Protein 7EBK (pdb70)

Foldseek 3Di:
DDQAALFPRHHDDWDAAPPDRHIHDQVRAVVRAPDHDDDHHHGLLGADLPDGPDDGRHQCPDPVRVVFAAEDSNLLSLLSNLLSVLRSDPLQVVQADWDDPVPVVLCVFQPDAAGSVVLSVLSGRPDPNHHRDVLVSVVRLVSNLVSQCRPDDCVDSNVVSSVVSVVVSVVSCCVSPVPDDSD/DDDDDDDD

Solvent-accessible surface area: 10578 Å² total

Radius of gyration: 16.93 Å; Cα contacts (8 Å, |Δi|>4): 293; chains: 2; bounding box: 41×45×48 Å

Secondary structure (DSSP, 8-state):
--SS-TTT---EEEEEPSSSS-EE-TTTSSS--SS--SS----TTTS-SSS-S----SGGGSTTTTTSS-S-HHHHHHHHHHHHHHHHSGGGGGGSSPPPTT-HHHHHH-SS---HHHHHHHTSTTSTT---SHHHHHHHHHHHHHHHHHHS-TTSHHHHHHHHHHHHHHHHHHHH-TT----/--EEEE--

InterPro domains:
  IPR000315 B-box-type zinc finger [PF00643] (166-201)
  IPR000315 B-box-type zinc finger [PS50119] (102-137)
  IPR000315 B-box-type zinc finger [PS50119] (162-203)
  IPR000315 B-box-type zinc finger [SM00336] (102-140)
  IPR000315 B-box-type zinc finger [SM00336] (162-203)
  IPR001487 Bromodomain [PF00439] (1178-1260)
  IPR001487 Bromodomain [PS50014] (1186-1258)
  IPR001487 Bromodomain [SM00297] (1171-1277)
  IPR001841 Zinc finger, RING-type [PS50089] (28-79)
  IPR001841 Zinc finger, RING-type [SM00184] (28-78)
  IPR001841 Zinc finger, RING-type [SM00184] (107-170)
  IPR001965 Zinc finger, PHD-type [SM00249] (106-171)
  IPR001965 Zinc finger, PHD-type [SM00249] (1100-1143)
  IPR003649 B-box, C-terminal [SM00502] (210-336)
  IPR011011 Zinc finger, FYVE/PHD-type [SSF57903] (1094-1145)
  IPR013083 Zinc finger, RING/FYVE/PHD-type [G3DSA:3.30.40.10] (16-104)
  IPR013083 Zinc finger, RING/FYVE/PHD-type [G3DSA:3.30.40.10] (1095-1162)
  IPR017907 Zinc finger, RING-type, conserved site [PS00518] (45-54)
  IPR019786 Zinc finger, PHD-type, conserved site [PS01359] (1101-1142)
  IPR019787 Zinc finger, PHD-finger [PF00628] (1101-1142)

Nearest PDB structures (foldseek):
  7ebk-assembly1_A  TM=1.005E+00  e=2.437E-38  Mus musculus
  7ebj-assembly1_A  TM=9.904E-01  e=4.284E-32  Mus musculus
  5h1t-assembly3_C  TM=9.239E-01  e=6.951E-23  Homo sapiens
  3o35-assembly1_A  TM=9.186E-01  e=9.988E-23  Homo sapiens
  5h1u-assembly4_D  TM=9.219E-01  e=2.790E-22  Homo sapiens

Organism: Mus musculus (NCBI:txid10090)

Sequence (191 aa):
NEDFCAVCINGGELLCCDRCPKVYHLSCHVPALLSFPGGEWVCTLCRSLTQPEMEYDCENARYGVRVLPGLSMYDQKKCEKLVLSLCCNSLSLPFHEPVSPLARHYYQIIKRPMDLSIIRRKLQKKDPAHYTTPEEVVSDVRLMFWNCAKFNYPDSEVAEAGRCLEVFFEGWLKEIYPDKCFAARTKQTAR

B-factor: mean 36.31, std 11.76, range [18.96, 81.14]

GO terms:
  GO:0005634 nucleus (C, IDA)
  GO:0010369 chromocenter (C, IDA)
  GO:0003682 chromatin binding (F, IDA)
  GO:0045892 negative regulation of DNA-templated transcription (P, IDA)
  GO:0005515 protein binding (F, IPI)
  GO:0042802 identical protein binding (F, IPI)

Structure (mmCIF, N/CA/C/O backbone):
data_7EBK
#
_entry.id   7EBK
#
_cell.length_a   64.646
_cell.length_b   64.646
_cell.length_c   251.744
_cell.angle_alpha   90.000
_cell.angle_beta   90.000
_cell.angle_gamma   120.000
#
_symmetry.space_group_name_H-M   'P 65 2 2'
#
loop_
_entity.id
_entity.type
_entity.pdbx_description
1 polymer 'Tripartite motif-containing protein 66'
2 polymer H3K9me3K18ac
3 non-polymer 'ZINC ION'
4 water water
#
loop_
_atom_site.group_PDB
_atom_site.id
_atom_site.type_symbol
_atom_site.label_atom_id
_atom_site.label_alt_id
_atom_site.label_comp_id
_atom_site.label_asym_id
_atom_site.label_entity_id
_atom_site.label_seq_id
_atom_site.pdbx_PDB_ins_code
_atom_site.Cartn_x
_atom_site.Cartn_y
_atom_site.Cartn_z
_atom_site.occupancy
_atom_site.B_iso_or_equiv
_atom_site.auth_seq_id
_atom_site.auth_comp_id
_atom_site.auth_asym_id
_atom_site.auth_atom_id
_atom_site.pdbx_PDB_model_num
ATOM 1 N N . ASN A 1 5 ? 81.26200 95.69200 1.64500 1.000 49.50000 995 ASN A N 1
ATOM 2 C CA . ASN A 1 5 ? 82.09500 95.28200 2.78100 1.000 48.66000 995 ASN A CA 1
ATOM 3 C C . ASN A 1 5 ? 81.68500 95.91900 4.10800 1.000 51.50000 995 ASN A C 1
ATOM 4 O O . ASN A 1 5 ? 81.37700 97.11000 4.17100 1.000 54.27000 995 ASN A O 1
ATOM 9 N N . GLU A 1 6 ? 81.70200 95.11400 5.17200 1.000 48.88000 996 GLU A N 1
ATOM 10 C CA . GLU A 1 6 ? 81.29300 95.57300 6.49200 1.000 50.96000 996 GLU A CA 1
ATOM 11 C C . GLU A 1 6 ? 82.30200 96.58600 7.03800 1.000 51.32000 996 GLU A C 1
ATOM 12 O O . GLU A 1 6 ? 83.40700 96.75500 6.51300 1.000 53.72000 996 GLU A O 1
ATOM 18 N N . ASP A 1 7 ? 81.90800 97.26700 8.11300 1.000 52.24000 997 ASP A N 1
ATOM 19 C CA . ASP A 1 7 ? 82.73700 98.33300 8.66300 1.000 53.00000 997 ASP A CA 1
ATOM 20 C C . ASP A 1 7 ? 83.69800 97.85700 9.74800 1.000 50.73000 997 ASP A C 1
ATOM 21 O O . ASP A 1 7 ? 84.76100 98.46500 9.92100 1.000 49.54000 997 ASP A O 1
ATOM 26 N N . PHE A 1 8 ? 83.36800 96.79300 10.47800 1.000 47.24000 998 PHE A N 1
ATOM 27 C CA . PHE A 1 8 ? 84.20500 96.33200 11.57900 1.000 44.66000 998 PHE A CA 1
ATOM 28 C C . PHE A 1 8 ? 84.72200 94.92300 11.32600 1.000 39.35000 998 PHE A C 1
ATOM 29 O O . PHE A 1 8 ? 84.10700 94.13200 10.60100 1.000 39.01000 998 PHE A O 1
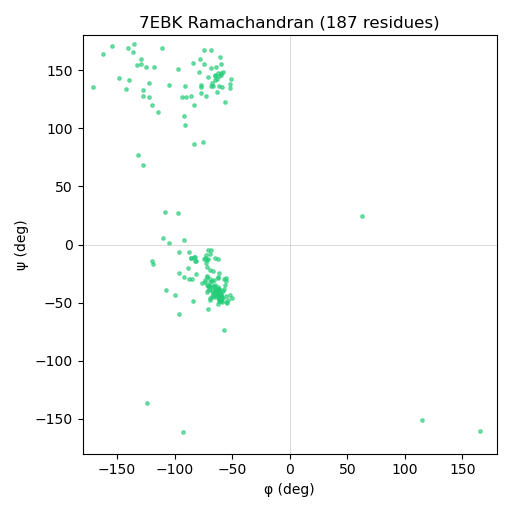ATOM 37 N N . CYS A 1 9 ? 85.87900 94.63700 11.92200 1.000 36.64000 999 CYS A N 1
ATOM 38 C CA . CYS A 1 9 ? 86.52900 93.34200 11.77400 1.000 33.65000 999 CYS A CA 1
ATOM 39 C C . CYS A 1 9 ? 85.55600 92.22100 12.10300 1.000 30.36000 999 CYS A C 1
ATOM 40 O O . CYS A 1 9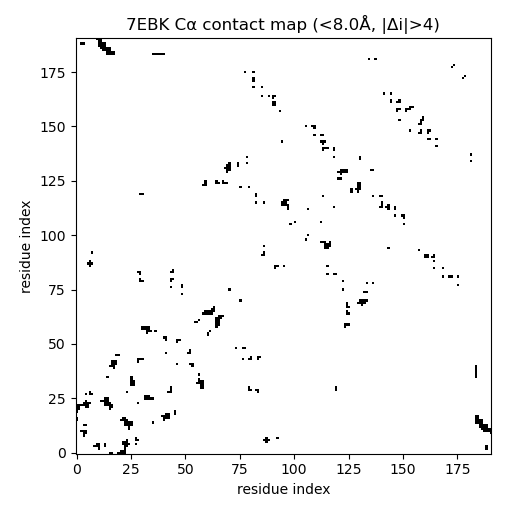 ? 84.84700 92.28000 13.11200 1.000 34.50000 999 CYS A O 1
ATOM 43 N N . ALA A 1 10 ? 85.53600 91.19600 11.25000 1.000 30.99000 1000 ALA A N 1
ATOM 44 C CA . ALA A 1 10 ? 84.63000 90.07200 11.45700 1.000 30.27000 1000 ALA A CA 1
ATOM 45 C C . ALA A 1 10 ? 84.91000 89.35400 12.76300 1.000 33.55000 1000 ALA A C 1
ATOM 46 O O . ALA A 1 10 ? 84.00200 88.72500 13.31000 1.000 32.07000 1000 ALA A O 1
ATOM 48 N N . VAL A 1 11 ? 86.13700 89.44700 13.27200 1.000 29.10000 1001 VAL A N 1
ATOM 49 C CA . VAL A 1 11 ? 86.57100 88.69200 14.44400 1.000 26.90000 1001 VAL A CA 1
ATOM 50 C C . VAL A 1 11 ? 86.43800 89.54100 15.70200 1.000 30.98000 1001 VAL A C 1
ATOM 51 O O . VAL A 1 11 ? 85.69200 89.18000 16.62100 1.000 31.47000 1001 VAL A O 1
ATOM 55 N N . CYS A 1 12 ? 87.13600 90.68500 15.76100 1.000 32.28000 1002 CYS A N 1
ATOM 56 C CA . CYS A 1 12 ? 87.20300 91.45200 17.00400 1.000 31.47000 1002 CYS A CA 1
ATOM 57 C C . CYS A 1 12 ? 86.19700 92.59300 17.08300 1.000 37.30000 1002 CYS A C 1
ATOM 58 O O . CYS A 1 12 ? 86.09000 93.21900 18.14100 1.000 38.52000 1002 CYS A O 1
ATOM 61 N N . ILE A 1 13 ? 85.46100 92.86500 16.00300 1.000 33.88000 1003 ILE A N 1
ATOM 62 C CA . ILE A 1 13 ? 84.39500 93.86600 15.94200 1.000 39.48000 1003 ILE A CA 1
ATOM 63 C C . ILE A 1 13 ? 84.94600 95.27100 16.18800 1.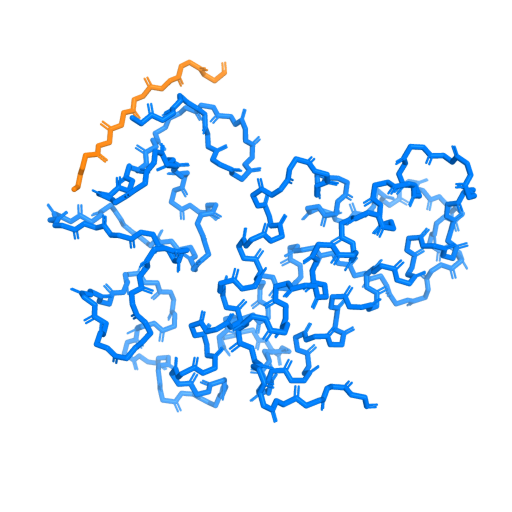000 43.56000 1003 ILE A C 1
ATOM 64 O O . ILE A 1 13 ? 84.21100 96.16800 16.61700 1.000 47.00000 1003 ILE A O 1
ATOM 69 N N . ASN A 1 14 ? 86.22900 95.48600 15.91600 1.000 41.04000 1004 ASN A N 1
ATOM 70 C CA . ASN A 1 14 ? 86.80300 96.82300 16.01800 1.000 44.09000 1004 ASN A CA 1
ATOM 71 C C . ASN A 1 14 ? 87.16600 97.37100 14.64200 1.000 44.36000 1004 ASN A C 1
ATOM 72 O O . ASN A 1 14 ? 87.17100 96.66200 13.63100 1.000 37.50000 1004 ASN A O 1
ATOM 77 N N . GLY A 1 15 ? 87.47500 98.66300 14.62300 1.000 48.22000 1005 GLY A N 1
ATOM 78 C CA . GLY A 1 15 ? 87.87500 99.35000 13.41600 1.000 48.91000 1005 GLY A CA 1
ATOM 79 C C . GLY A 1 15 ? 89.37700 99.37200 13.24100 1.000 50.03000 1005 GLY A C 1
ATOM 80 O O . GLY A 1 15 ? 90.11600 98.59200 13.84500 1.000 46.19000 1005 GLY A O 1
ATOM 81 N N . GLY A 1 16 ? 89.83400 100.29400 12.40100 1.000 47.51000 1006 GLY A N 1
ATOM 82 C CA . GLY A 1 16 ? 91.24600 100.39300 12.11300 1.000 47.88000 1006 GLY A CA 1
ATOM 83 C C . GLY A 1 16 ? 91.53800 100.06400 10.67100 1.000 46.12000 1006 GLY A C 1
ATOM 84 O O . GLY A 1 16 ? 90.69300 100.29900 9.80100 1.000 49.02000 1006 GLY A O 1
ATOM 85 N N . GLU A 1 17 ? 92.72900 99.53900 10.39400 1.000 43.90000 1007 GLU A N 1
ATOM 86 C CA . GLU A 1 17 ? 93.06900 99.13300 9.03800 1.000 44.00000 1007 GLU A CA 1
ATOM 87 C C . GLU A 1 17 ? 92.51400 97.74200 8.80100 1.000 41.61000 1007 GLU A C 1
ATOM 88 O O . GLU A 1 17 ? 92.89200 96.79700 9.50200 1.000 39.14000 1007 GLU A O 1
ATOM 94 N N . LEU A 1 18 ? 91.63100 97.61200 7.81100 1.000 39.79000 1008 LEU A N 1
ATOM 95 C CA . LEU A 1 18 ? 90.88500 96.38000 7.58600 1.000 36.51000 1008 LEU A CA 1
ATOM 96 C C . LEU A 1 18 ? 91.03500 95.91900 6.14600 1.000 40.49000 1008 LEU A C 1
ATOM 97 O O . LEU A 1 18 ? 90.79800 96.69500 5.21500 1.000 40.26000 1008 LEU A O 1
ATOM 102 N N . LEU A 1 19 ? 91.42200 94.65500 5.97700 1.000 33.88000 1009 LEU A N 1
ATOM 103 C CA . LEU A 1 19 ? 91.52100 94.01100 4.67800 1.000 35.45000 1009 LEU A CA 1
ATOM 104 C C . LEU A 1 19 ? 90.16400 93.44500 4.26800 1.000 35.77000 1009 LEU A C 1
ATOM 105 O O . LEU A 1 19 ? 89.53200 92.71700 5.04000 1.000 31.37000 1009 LEU A O 1
ATOM 110 N N . CYS A 1 20 ? 89.71200 93.79400 3.06100 1.000 32.47000 1010 CYS A N 1
ATOM 111 C CA . CYS A 1 20 ? 88.42200 93.34900 2.54200 1.000 36.21000 1010 CYS A CA 1
ATOM 112 C C . CYS A 1 20 ? 88.54900 92.05200 1.75400 1.000 31.86000 1010 CYS A C 1
ATOM 113 O O . CYS A 1 20 ? 89.45300 91.89000 0.93200 1.000 36.45000 1010 CYS A O 1
ATOM 116 N N . CYS A 1 21 ? 87.61900 91.13400 1.99200 1.000 33.25000 1011 CYS A N 1
ATOM 117 C CA . CYS A 1 21 ? 87.52800 89.93600 1.17800 1.000 29.32000 1011 CYS A CA 1
ATOM 118 C C . CYS A 1 21 ? 86.87400 90.28000 -0.15500 1.000 34.61000 1011 CYS A C 1
ATOM 119 O O . CYS A 1 21 ? 85.89600 91.03500 -0.20200 1.000 35.23000 1011 CYS A O 1
ATOM 122 N N . ASP A 1 22 ? 87.43400 89.73000 -1.23400 1.000 34.92000 1012 ASP A N 1
ATOM 123 C CA . ASP A 1 22 ? 86.89400 89.94000 -2.57400 1.000 39.68000 1012 ASP A CA 1
ATOM 124 C C . ASP A 1 22 ? 85.58800 89.20100 -2.82100 1.000 41.94000 1012 ASP A C 1
ATOM 125 O O . ASP A 1 22 ? 84.91700 89.50600 -3.81200 1.000 44.51000 1012 ASP A O 1
ATOM 130 N N . ARG A 1 23 ? 85.20700 88.24900 -1.96200 1.000 39.55000 1013 ARG A N 1
ATOM 131 C CA . ARG A 1 23 ? 84.06800 87.38100 -2.22500 1.000 39.41000 1013 ARG A CA 1
ATOM 132 C C . ARG A 1 23 ? 82.94700 87.46000 -1.19900 1.000 41.17000 1013 ARG A C 1
ATOM 133 O O . ARG A 1 23 ? 81.85500 86.95200 -1.47600 1.000 42.34000 1013 ARG A O 1
ATOM 141 N N . CYS A 1 24 ? 83.17200 88.04700 -0.02700 1.000 38.08000 1014 CYS A N 1
ATOM 142 C CA . CYS A 1 24 ? 82.07500 88.15400 0.92600 1.000 40.90000 1014 CYS A CA 1
ATOM 143 C C . CYS A 1 24 ? 82.19200 89.53000 1.56500 1.000 38.36000 1014 CYS A C 1
ATOM 144 O O . CYS A 1 24 ? 83.21100 90.20100 1.37000 1.000 40.29000 1014 CYS A O 1
ATOM 147 N N . PRO A 1 25 ? 81.19200 90.00300 2.31700 1.000 40.66000 1015 PRO A N 1
ATOM 148 C CA . PRO A 1 25 ? 81.30500 91.33900 2.92100 1.000 39.42000 1015 PRO A CA 1
ATOM 149 C C . PRO A 1 25 ? 82.30500 91.43400 4.06600 1.000 40.49000 1015 PRO A C 1
ATOM 150 O O . PRO A 1 25 ? 82.51900 92.54100 4.56900 1.000 38.21000 1015 PRO A O 1
ATOM 154 N N . LYS A 1 26 ? 82.91900 90.33000 4.50200 1.000 39.18000 1016 LYS A N 1
ATOM 155 C CA . LYS A 1 26 ? 83.72700 90.36900 5.71600 1.000 37.68000 1016 LYS A CA 1
ATOM 156 C C . LYS A 1 26 ? 85.01500 91.15300 5.49700 1.000 33.46000 1016 LYS A C 1
ATOM 157 O O . LYS A 1 26 ? 85.62400 91.09400 4.42500 1.000 33.20000 1016 LYS A O 1
ATOM 163 N N . VAL A 1 27 ? 85.43100 91.87600 6.53600 1.000 31.12000 1017 VAL A N 1
ATOM 164 C CA . VAL A 1 27 ? 86.70700 92.57700 6.57400 1.000 31.94000 1017 VAL A CA 1
ATOM 165 C C . VAL A 1 27 ? 87.46000 92.10200 7.80800 1.000 31.30000 1017 VAL A C 1
ATOM 166 O O . VAL A 1 27 ? 86.84500 91.67700 8.79000 1.000 31.26000 1017 VAL A O 1
ATOM 170 N N . TYR A 1 28 ? 88.79400 92.15900 7.75100 1.000 27.95000 1018 TYR A N 1
ATOM 171 C CA . TYR A 1 28 ? 89.63700 91.58800 8.80200 1.000 28.02000 1018 TYR A CA 1
ATOM 172 C C . TYR A 1 28 ? 90.82700 92.48400 9.11700 1.000 30.42000 1018 TYR A C 1
ATOM 173 O O . TYR A 1 28 ? 91.45400 93.02100 8.20300 1.000 28.33000 1018 TYR A O 1
ATOM 182 N N . HIS A 1 29 ? 91.19400 92.59000 10.39600 1.000 30.08000 1019 HIS A N 1
ATOM 183 C CA . HIS A 1 29 ? 92.57700 92.94300 10.68900 1.000 28.77000 1019 HIS A CA 1
ATOM 184 C C . HIS A 1 29 ? 93.47900 91.82400 10.20600 1.000 28.91000 1019 HIS A C 1
ATOM 185 O O . HIS A 1 29 ? 93.09700 90.65000 10.22500 1.000 29.16000 1019 HIS A O 1
ATOM 192 N N . LEU A 1 30 ? 94.68000 92.18700 9.73000 1.000 28.12000 1020 LEU A N 1
ATOM 193 C CA . LEU A 1 30 ? 95.63000 91.17000 9.28600 1.000 28.00000 1020 LEU A CA 1
ATOM 194 C C . LEU A 1 30 ? 95.84800 90.10300 10.35600 1.000 29.59000 1020 LEU A C 1
ATOM 195 O O . LEU A 1 30 ? 95.89700 88.90700 10.05000 1.000 28.14000 1020 LEU A O 1
ATOM 200 N N . SER A 1 31 ? 95.99800 90.51300 11.61200 1.000 28.55000 1021 SER A N 1
ATOM 201 C CA . SER A 1 31 ? 96.31400 89.52900 12.64500 1.000 27.40000 1021 SER A CA 1
ATOM 202 C C . SER A 1 31 ? 95.08100 88.80800 13.16600 1.000 29.29000 1021 SER A C 1
ATOM 203 O O . SER A 1 31 ? 95.22800 87.83200 13.91300 1.000 29.84000 1021 SER A O 1
ATOM 206 N N . CYS A 1 32 ? 93.88200 89.27300 12.81200 1.000 27.17000 1022 CYS A N 1
ATOM 207 C CA . CYS A 1 32 ? 92.63900 88.61100 13.20400 1.000 26.01000 1022 CYS A CA 1
ATOM 208 C C . CYS A 1 32 ? 92.21800 87.52100 12.23100 1.000 30.46000 1022 CYS A C 1
ATOM 209 O O . CYS A 1 32 ? 91.54700 86.56300 12.63500 1.000 27.48000 1022 CYS A O 1
ATOM 212 N N . HIS A 1 33 ? 92.56100 87.66100 10.95600 1.000 25.96000 1023 HIS A N 1
ATOM 213 C CA . HIS A 1 33 ? 92.31200 86.58600 10.00600 1.000 23.92000 1023 HIS A CA 1
ATOM 214 C C . HIS A 1 33 ? 93.01200 85.31500 10.47700 1.000 26.78000 1023 HIS A C 1
ATOM 215 O O . HIS A 1 33 ? 94.02400 85.36100 11.18700 1.000 25.23000 1023 HIS A O 1
ATOM 222 N N . VAL A 1 34 ? 92.41300 84.17100 10.15300 1.000 24.18000 1024 VAL A N 1
ATOM 223 C CA . VAL A 1 34 ? 93.02200 82.86400 10.40100 1.000 24.95000 1024 VAL A CA 1
ATOM 224 C C . VAL A 1 34 ? 93.31400 82.21800 9.05100 1.000 24.31000 1024 VAL A C 1
ATOM 225 O O . VAL A 1 34 ? 92.37300 81.89700 8.30700 1.000 28.38000 1024 VAL A O 1
ATOM 229 N N . PRO A 1 35 ? 94.58800 82.00300 8.68000 1.000 25.92000 1025 PRO A N 1
ATOM 230 C CA . PRO A 1 35 ? 95.78800 82.33800 9.44900 1.000 24.25000 1025 PRO A CA 1
ATOM 231 C C . PRO A 1 35 ? 96.08100 83.82300 9.43800 1.000 28.96000 1025 PRO A C 1
ATOM 232 O O . PRO A 1 35 ? 95.64300 84.52700 8.52000 1.000 27.14000 1025 PRO A O 1
ATOM 236 N N . ALA A 1 36 ? 96.79400 84.30300 10.45200 1.000 26.18000 1026 ALA A N 1
ATOM 237 C CA . ALA A 1 36 ? 97.19500 85.69600 10.45300 1.000 27.98000 1026 ALA A CA 1
ATOM 238 C C . ALA A 1 36 ? 98.05300 85.97300 9.22600 1.000 24.92000 1026 ALA A C 1
ATOM 239 O O . ALA A 1 36 ? 98.79600 85.10900 8.75700 1.000 28.40000 1026 ALA A O 1
ATOM 241 N N . LEU A 1 37 ? 97.92200 87.17700 8.68500 1.000 29.74000 1027 LEU A N 1
ATOM 242 C CA . LEU A 1 37 ? 98.65600 87.56100 7.48300 1.000 30.48000 1027 LEU A CA 1
ATOM 243 C C . LEU A 1 37 ? 99.80200 88.49400 7.85700 1.000 31.64000 1027 LEU A C 1
ATOM 244 O O . LEU A 1 37 ? 99.63900 89.39500 8.68200 1.000 31.54000 1027 LEU A O 1
ATOM 249 N N . LEU A 1 38 ? 100.96500 88.25800 7.25000 1.000 35.78000 1028 LEU A N 1
ATOM 250 C CA . LEU A 1 38 ? 102.18400 89.00000 7.55700 1.000 34.42000 1028 LEU A CA 1
ATOM 251 C C . LEU A 1 38 ? 102.33700 90.28700 6.74800 1.000 40.22000 1028 LEU A C 1
ATOM 252 O O . LEU A 1 38 ? 103.26600 91.05600 7.01100 1.000 40.30000 1028 LEU A O 1
ATOM 257 N N . SER A 1 39 ? 101.45300 90.53900 5.78800 1.000 36.06000 1029 SER A N 1
ATOM 258 C CA . SER A 1 39 ? 101.49000 91.74400 4.97600 1.000 40.21000 1029 SER A CA 1
ATOM 259 C C . SER A 1 39 ? 100.13200 91.92000 4.31600 1.000 40.87000 1029 SER A C 1
ATOM 260 O O . SER A 1 39 ? 99.33700 90.97900 4.23500 1.000 38.88000 1029 SER A O 1
ATOM 263 N N . PHE A 1 40 ? 99.88500 93.12800 3.81800 1.000 39.04000 1030 PHE A N 1
ATOM 264 C CA . PHE A 1 40 ? 98.66800 93.35500 3.05300 1.000 37.99000 1030 PHE A CA 1
ATOM 265 C C . PHE A 1 40 ? 98.83100 92.77200 1.65300 1.000 44.27000 1030 PHE A C 1
ATOM 266 O O . PHE A 1 40 ? 99.84000 93.04500 0.98800 1.000 43.49000 1030 PHE A O 1
ATOM 274 N N . PRO A 1 41 ? 97.87100 91.97200 1.17700 1.000 42.06000 1031 PRO A N 1
ATOM 275 C CA . PRO A 1 41 ? 97.99900 91.36700 -0.15500 1.000 45.73000 1031 PRO A CA 1
ATOM 276 C C . PRO A 1 41 ? 97.98000 92.42400 -1.25000 1.000 46.96000 1031 PRO A C 1
ATOM 277 O O . PRO A 1 41 ? 97.22400 93.39700 -1.18700 1.000 45.97000 1031 PRO A O 1
ATOM 281 N N . GLY A 1 42 ? 98.80900 92.21200 -2.27200 1.000 50.63000 1032 GLY A N 1
ATOM 282 C CA . GLY A 1 42 ? 98.87600 93.16600 -3.36400 1.000 53.10000 1032 GLY A CA 1
ATOM 283 C C . GLY A 1 42 ? 97.71100 93.09000 -4.32200 1.000 52.84000 1032 GLY A C 1
ATOM 284 O O . GLY A 1 42 ? 97.29000 94.11700 -4.86700 1.000 57.60000 1032 GLY A O 1
ATOM 285 N N . GLY A 1 43 ? 97.17000 91.89500 -4.54200 1.000 49.14000 1033 GLY A N 1
ATOM 286 C CA . GLY A 1 43 ? 96.16900 91.72900 -5.57700 1.000 50.99000 1033 GLY A CA 1
ATOM 287 C C . GLY A 1 43 ? 94.85900 91.14800 -5.09800 1.000 48.63000 1033 GLY A C 1
ATOM 288 O O . GLY A 1 43 ? 94.32900 91.56500 -4.06700 1.000 45.96000 1033 GLY A O 1
ATOM 289 N N . GLU A 1 44 ? 94.31600 90.19800 -5.85900 1.000 48.09000 1034 GLU A N 1
ATOM 290 C CA . GLU A 1 44 ? 93.09200 89.52100 -5.45700 1.000 48.19000 1034 GLU A CA 1
ATOM 291 C C . GLU A 1 44 ? 93.29700 88.83800 -4.11200 1.000 41.02000 1034 GLU A C 1
ATOM 292 O O . GLU A 1 44 ? 94.32600 88.19900 -3.87700 1.000 40.97000 1034 GLU A O 1
ATOM 298 N N . TRP A 1 45 ? 92.32700 88.98400 -3.21700 1.000 41.94000 1035 TRP A N 1
ATOM 299 C CA . TRP A 1 45 ? 92.41600 88.26700 -1.95200 1.000 39.51000 1035 TRP A CA 1
ATOM 300 C C . TRP A 1 45 ? 91.04600 87.78800 -1.51200 1.000 32.81000 1035 TRP A C 1
ATOM 301 O O . TRP A 1 45 ? 90.07200 88.54800 -1.51000 1.000 34.43000 1035 TRP A O 1
ATOM 312 N N . VAL A 1 46 ? 90.99900 86.52400 -1.09900 1.000 35.44000 1036 VAL A N 1
ATOM 313 C CA . VAL A 1 46 ? 89.77500 85.84500 -0.70300 1.000 31.02000 1036 VAL A CA 1
ATOM 314 C C . VAL A 1 46 ? 90.01500 85.25600 0.68700 1.000 27.86000 1036 VAL A C 1
ATOM 315 O O . VAL A 1 46 ? 91.05900 84.64700 0.91800 1.000 29.27000 1036 VAL A O 1
ATOM 319 N N . CYS A 1 47 ? 89.07100 85.46100 1.60100 1.000 26.97000 1037 CYS A N 1
ATOM 320 C CA . CYS A 1 47 ? 89.28800 85.05200 2.99000 1.000 29.49000 1037 CYS A CA 1
ATOM 321 C C . CYS A 1 47 ? 89.17000 83.53400 3.14400 1.000 28.72000 1037 CYS A C 1
ATOM 322 O O . CYS A 1 47 ? 88.72000 82.81800 2.25200 1.000 28.95000 1037 CYS A O 1
ATOM 325 N N . THR A 1 48 ? 89.61700 83.04700 4.30900 1.000 25.97000 1038 THR A N 1
ATOM 326 C CA . THR A 1 48 ? 89.61800 81.61100 4.58900 1.000 29.79000 1038 THR A CA 1
ATOM 327 C C . THR A 1 48 ? 88.24000 80.98800 4.44200 1.000 26.59000 1038 THR A C 1
ATOM 328 O O . THR A 1 48 ? 88.12800 79.83600 4.00000 1.000 31.11000 1038 THR A O 1
ATOM 332 N N . LEU A 1 49 ? 87.19300 81.72600 4.78800 1.000 25.37000 1039 LEU A N 1
ATOM 333 C CA . LEU A 1 49 ? 85.84300 81.17500 4.70600 1.000 28.25000 1039 LEU A CA 1
ATOM 334 C C . LEU A 1 49 ? 85.39000 81.04000 3.25900 1.000 34.14000 1039 LEU A C 1
ATOM 335 O O . LEU A 1 49 ? 84.57800 80.16600 2.94400 1.000 33.76000 1039 LEU A O 1
ATOM 340 N N . CYS A 1 50 ? 85.91000 81.87900 2.36900 1.000 32.54000 1040 CYS A N 1
ATOM 341 C CA . CYS A 1 50 ? 85.50500 81.84100 0.97000 1.000 32.70000 1040 CYS A CA 1
ATOM 342 C C . CYS A 1 50 ? 86.43700 81.01800 0.08700 1.000 33.97000 1040 CYS A C 1
ATOM 343 O O . CYS A 1 50 ? 85.98600 80.49200 -0.93900 1.000 35.41000 1040 CYS A O 1
ATOM 346 N N . ARG A 1 51 ? 87.69700 80.84300 0.48100 1.000 30.27000 1041 ARG A N 1
ATOM 347 C CA . ARG A 1 51 ? 88.69700 80.22100 -0.37700 1.000 34.76000 1041 ARG A CA 1
ATOM 348 C C . ARG A 1 51 ? 88.33400 78.77400 -0.69800 1.000 41.91000 1041 ARG A C 1
ATOM 349 O O . ARG A 1 51 ? 87.99700 77.98400 0.18900 1.000 38.49000 1041 ARG A O 1
ATOM 357 N N . SER A 1 52 ? 88.39600 78.43200 -1.97700 1.000 43.85000 1042 SER A N 1
ATOM 358 C CA . SER A 1 52 ? 88.08000 77.07500 -2.39100 1.000 48.34000 1042 SER A CA 1
ATOM 359 C C . SER A 1 52 ? 89.12900 76.10100 -1.88400 1.000 50.30000 1042 SER A C 1
ATOM 360 O O . SER A 1 52 ? 90.33400 76.36700 -1.93200 1.000 53.53000 1042 SER A O 1
ATOM 363 N N . LEU A 1 53 ? 88.65400 74.94900 -1.42500 1.000 52.50000 1043 LEU A N 1
ATOM 364 C CA . LEU A 1 53 ? 89.53500 73.93200 -0.86800 1.000 56.28000 1043 LEU A CA 1
ATOM 365 C C . LEU A 1 53 ? 90.38700 73.27700 -1.94900 1.000 62.50000 1043 LEU A C 1
ATOM 366 O O . LEU A 1 53 ? 91.62200 73.26300 -1.86700 1.000 63.89000 1043 LEU A O 1
ATOM 371 N N . THR A 1 54 ? 89.73200 72.72900 -2.97500 1.000 62.96000 1044 THR A N 1
ATOM 372 C CA . THR A 1 54 ? 90.36500 71.97300 -4.05000 1.000 68.05000 1044 THR A CA 1
ATOM 373 C C . THR A 1 54 ? 91.43600 72.78000 -4.77500 1.000 70.59000 1044 THR A C 1
ATOM 374 O O . THR A 1 54 ? 92.63500 72.51600 -4.63000 1.000 71.04000 1044 THR A O 1
ATOM 378 N N . GLN A 1 55 ? 90.99500 73.74600 -5.58100 1.000 71.11000 1045 GLN A N 1
ATOM 379 C CA . GLN A 1 55 ? 91.85800 74.68600 -6.28100 1.000 72.96000 1045 GLN A CA 1
ATOM 380 C C . GLN A 1 55 ? 92.05200 75.91700 -5.40200 1.000 70.71000 1045 GLN A C 1
ATOM 381 O O . GLN A 1 55 ? 91.13800 76.74600 -5.28600 1.000 69.35000 1045 GLN A O 1
ATOM 387 N N . PRO A 1 56 ? 93.19700 76.05800 -4.73000 1.000 72.82000 1046 PRO A N 1
ATOM 388 C CA . PRO A 1 56 ? 93.43100 77.28100 -3.95200 1.000 72.07000 1046 PRO A CA 1
ATOM 389 C C . PRO A 1 56 ? 93.71400 78.44500 -4.89100 1.000 69.77000 1046 PRO A C 1
ATOM 390 O O . PRO A 1 56 ? 94.56700 78.36100 -5.77700 1.000 70.59000 1046 PRO A O 1
ATOM 394 N N . GLU A 1 57 ? 92.97200 79.52600 -4.69600 1.000 63.47000 1047 GLU A N 1
ATOM 395 C CA . GLU A 1 57 ? 93.01200 80.66200 -5.60300 1.000 63.63000 1047 GLU A CA 1
ATOM 396 C C . GLU A 1 57 ? 94.18300 81.58300 -5.31100 1.000 65.39000 1047 GLU A C 1
ATOM 397 O O . GLU A 1 57 ? 94.53300 82.42100 -6.15200 1.000 65.11000 1047 GLU A O 1
ATOM 403 N N . MET A 1 58 ? 94.80000 81.41900 -4.14700 1.000 57.33000 1048 MET A N 1
ATOM 404 C CA . MET A 1 58 ? 95.90600 82.23200 -3.67700 1.000 56.97000 1048 MET A CA 1
ATOM 405 C C . MET A 1 58 ? 96.44700 81.56200 -2.42900 1.000 52.50000 1048 MET A C 1
ATOM 406 O O . MET A 1 58 ? 95.66900 81.09700 -1.59100 1.000 52.54000 1048 MET A O 1
ATOM 411 N N . GLU A 1 59 ? 97.76600 81.47100 -2.32800 1.000 49.03000 1049 GLU A N 1
ATOM 412 C CA . GLU A 1 59 ? 98.33800 81.12700 -1.04300 1.000 45.40000 1049 GLU A CA 1
ATOM 413 C C . GLU A 1 59 ? 98.46900 82.40100 -0.21200 1.000 45.53000 1049 GLU A C 1
ATOM 414 O O . GLU A 1 59 ? 98.50100 83.51700 -0.73800 1.000 43.36000 1049 GLU A O 1
ATOM 420 N N . TYR A 1 60 ? 98.49500 82.23700 1.10300 1.000 38.36000 1050 TYR A N 1
ATOM 421 C CA . TYR A 1 60 ? 98.51200 83.38900 1.98900 1.000 34.97000 1050 TYR A CA 1
ATOM 422 C C . TYR A 1 60 ? 99.93800 83.69500 2.41000 1.000 32.31000 1050 TYR A C 1
ATOM 423 O O . TYR A 1 60 ? 100.78200 82.80300 2.50600 1.000 32.08000 1050 TYR A O 1
ATOM 432 N N . ASP A 1 61 ? 100.19500 84.96900 2.68100 1.000 33.67000 1051 ASP A N 1
ATOM 433 C CA . ASP A 1 61 ? 101.44000 85.37400 3.32000 1.000 34.11000 1051 ASP A CA 1
ATOM 434 C C . ASP A 1 61 ? 101.26100 85.18100 4.81900 1.000 32.00000 1051 ASP A C 1
ATOM 435 O O . ASP A 1 61 ? 100.89000 86.09900 5.54600 1.000 35.61000 1051 ASP A O 1
ATOM 440 N N . CYS A 1 62 ? 101.53400 83.96600 5.28300 1.000 35.90000 1052 CYS A N 1
ATOM 441 C CA . CYS A 1 62 ? 101.32200 83.58700 6.67000 1.000 32.66000 1052 CYS A CA 1
ATOM 442 C C . CYS A 1 62 ? 102.54000 82.81700 7.15100 1.000 34.13000 1052 CYS A C 1
ATOM 443 O O . CYS A 1 62 ? 103.43000 82.46200 6.36800 1.000 35.78000 1052 CYS A O 1
ATOM 446 N N . GLU A 1 63 ? 102.56700 82.53300 8.45300 1.000 32.57000 1053 GLU A N 1
ATOM 447 C CA . GLU A 1 63 ? 103.73700 81.88800 9.03300 1.000 35.02000 1053 GLU A CA 1
ATOM 448 C C . GLU A 1 63 ? 103.95700 80.50500 8.43200 1.000 35.79000 1053 GLU A C 1
ATOM 449 O O . GLU A 1 63 ? 105.09900 80.10900 8.17700 1.000 36.07000 1053 GLU A O 1
ATOM 455 N N . ASN A 1 64 ? 102.87600 79.76100 8.17600 1.000 31.08000 1054 ASN A N 1
ATOM 456 C CA . ASN A 1 64 ? 103.03000 78.38100 7.73200 1.000 30.66000 1054 ASN A CA 1
ATOM 457 C C . ASN A 1 64 ? 103.54100 78.29600 6.30000 1.000 36.75000 1054 ASN A C 1
ATOM 458 O O . ASN A 1 64 ? 104.03700 77.23900 5.89600 1.000 34.71000 1054 ASN A O 1
ATOM 463 N N . ALA A 1 65 ? 103.40900 79.37200 5.52900 1.000 36.29000 1055 ALA A N 1
ATOM 464 C CA . ALA A 1 65 ? 103.85300 79.39300 4.14000 1.000 38.19000 1055 ALA A CA 1
ATOM 465 C C . ALA A 1 65 ? 105.32500 79.75100 3.97900 1.000 40.57000 1055 ALA A C 1
ATOM 466 O O . ALA A 1 65 ? 105.85800 79.60700 2.87100 1.000 43.41000 1055 ALA A O 1
ATOM 468 N N . ARG A 1 66 ? 105.98800 80.22100 5.03300 1.000 38.91000 1056 ARG A N 1
ATOM 469 C CA . ARG A 1 66 ? 107.40500 80.55400 4.93500 1.000 42.74000 1056 ARG A CA 1
ATOM 470 C C . ARG A 1 66 ? 108.23200 79.33500 4.54000 1.000 45.79000 1056 ARG A C 1
ATOM 471 O O . ARG A 1 66 ? 107.93000 78.20100 4.91500 1.000 41.36000 1056 ARG A O 1
ATOM 479 N N . TYR A 1 67 ? 109.30900 79.58800 3.79200 1.000 46.21000 1057 TYR A N 1
ATOM 480 C CA . TYR A 1 67 ? 110.14200 78.50100 3.27800 1.000 45.07000 1057 TYR A CA 1
ATOM 481 C C . TYR A 1 67 ? 110.62900 77.57200 4.38900 1.000 44.82000 1057 TYR A C 1
ATOM 482 O O . TYR A 1 67 ? 110.51900 76.34400 4.28600 1.000 49.13000 1057 TYR A O 1
ATOM 491 N N . GLY A 1 68 ? 111.19000 78.13500 5.44600 1.000 43.24000 1058 GLY A N 1
ATOM 492 C CA . GLY A 1 68 ? 111.70200 77.27200 6.49400 1.000 49.04000 1058 GLY A CA 1
ATOM 493 C C . GLY A 1 68 ? 110.65000 76.51700 7.28500 1.000 54.08000 1058 GLY A C 1
ATOM 494 O O . GLY A 1 68 ? 111.01100 75.68100 8.11900 1.000 59.05000 1058 GLY A O 1
ATOM 495 N N . VAL A 1 69 ? 109.36800 76.77100 7.03700 1.000 50.16000 1062 VAL A N 1
ATOM 496 C CA . VAL A 1 69 ? 108.29300 76.28600 7.88700 1.000 50.10000 1062 VAL A CA 1
ATOM 497 C C . VAL A 1 69 ? 107.50100 75.16600 7.22500 1.000 52.79000 1062 VAL A C 1
ATOM 498 O O . VAL A 1 69 ? 107.12900 74.19600 7.88800 1.000 53.91000 1062 VAL A O 1
ATOM 502 N N . A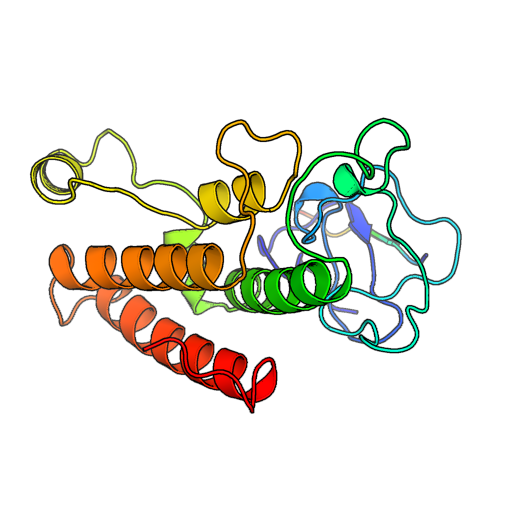RG A 1 70 ? 107.24400 75.26400 5.91800 1.000 54.23000 1063 ARG A N 1
ATOM 503 C CA . ARG A 1 70 ? 106.33600 74.30600 5.29400 1.000 53.55000 1063 ARG A CA 1
ATOM 504 C C . ARG A 1 70 ? 106.90300 72.89000 5.20900 1.000 56.49000 1063 ARG A C 1
ATOM 505 O O . ARG A 1 70 ? 106.15600 71.96900 4.86100 1.000 59.68000 1063 ARG A O 1
ATOM 513 N N . VAL A 1 71 ? 108.18100 72.68300 5.52700 1.000 56.44000 1064 VAL A N 1
ATOM 514 C CA . VAL A 1 71 ? 108.70400 71.31800 5.60100 1.000 56.49000 1064 VAL A CA 1
ATOM 515 C C . VAL A 1 71 ? 108.36200 70.66700 6.94500 1.000 56.08000 1064 VAL A C 1
ATOM 516 O O . VAL A 1 71 ? 108.27400 69.43500 7.03800 1.000 56.36000 1064 VAL A O 1
ATOM 520 N N . LEU A 1 72 ? 108.15400 71.47500 7.99200 1.000 55.62000 1065 LEU A N 1
ATOM 521 C CA . LEU A 1 72 ? 107.93600 70.96800 9.34000 1.000 49.80000 1065 LEU A CA 1
ATOM 522 C C . LEU A 1 72 ? 106.70200 70.06800 9.40000 1.000 48.57000 1065 LEU A C 1
ATOM 523 O O . LEU A 1 72 ? 105.78900 70.18900 8.57600 1.000 49.85000 1065 LEU A O 1
ATOM 528 N N . PRO A 1 73 ? 106.64800 69.15800 10.37500 1.000 46.16000 1066 PRO A N 1
ATOM 529 C CA . PRO A 1 73 ? 105.45000 68.32700 10.53600 1.000 46.81000 1066 PRO A CA 1
ATOM 530 C C . PRO A 1 73 ? 104.25700 69.14900 11.00200 1.000 39.98000 1066 PRO A C 1
ATOM 531 O O . PRO A 1 73 ? 104.39800 70.17700 11.66800 1.000 38.48000 1066 PRO A O 1
ATOM 535 N N . GLY A 1 74 ? 103.07100 68.67900 10.63500 1.000 39.18000 1067 GLY A N 1
ATOM 536 C CA . GLY A 1 74 ? 101.84800 69.36900 10.99300 1.000 36.90000 1067 GLY A CA 1
ATOM 537 C C . GLY A 1 74 ? 100.69200 68.83900 10.17200 1.000 33.44000 1067 GLY A C 1
ATOM 538 O O . GLY A 1 74 ? 100.75600 67.73600 9.62200 1.000 35.79000 1067 GLY A O 1
ATOM 539 N N . LEU A 1 75 ? 99.62800 69.63800 10.11400 1.000 33.90000 1068 LEU A N 1
ATOM 540 C CA . LEU A 1 75 ? 98.46100 69.28800 9.32000 1.000 32.72000 1068 LEU A CA 1
ATOM 541 C C . LEU A 1 75 ? 98.81400 69.24800 7.83900 1.000 38.30000 1068 LEU A C 1
ATOM 542 O O . LEU A 1 75 ? 99.61400 70.05300 7.35500 1.000 38.22000 1068 LEU A O 1
ATOM 547 N N . SER A 1 76 ? 98.19100 68.32200 7.11800 1.000 34.64000 1069 SER A N 1
ATOM 548 C CA . SER A 1 76 ? 98.28000 68.33400 5.66700 1.000 39.05000 1069 SER A CA 1
ATOM 549 C C . SER A 1 76 ? 97.71200 69.64200 5.11800 1.000 39.14000 1069 SER A C 1
ATOM 550 O O . SER A 1 76 ? 96.97800 70.36100 5.79700 1.000 38.35000 1069 SER A O 1
ATOM 553 N N . MET A 1 77 ? 98.06900 69.96200 3.86700 1.000 39.27000 1070 MET A N 1
ATOM 554 C CA . MET A 1 77 ? 97.57000 71.19800 3.26500 1.000 37.27000 1070 MET A CA 1
ATOM 555 C C . MET A 1 77 ? 96.05100 71.22600 3.26700 1.000 37.16000 1070 MET A C 1
ATOM 556 O O . MET A 1 77 ? 95.43200 72.27300 3.50300 1.000 35.74000 1070 MET A O 1
ATOM 561 N N . TYR A 1 78 ? 95.44100 70.07200 3.02400 1.000 34.92000 1071 TYR A N 1
ATOM 562 C CA . TYR A 1 78 ? 93.99700 69.95100 2.96300 1.000 35.08000 1071 TYR A CA 1
ATOM 563 C C . TYR A 1 78 ? 93.38600 70.14900 4.34900 1.000 34.02000 1071 TYR A C 1
ATOM 564 O O . TYR A 1 78 ? 92.43700 70.92800 4.52300 1.000 34.39000 1071 TYR A O 1
ATOM 573 N N . ASP A 1 79 ? 93.93800 69.46400 5.35500 1.000 36.54000 1072 ASP A N 1
ATOM 574 C CA . ASP A 1 79 ? 93.40700 69.57500 6.71200 1.000 30.87000 1072 ASP A CA 1
ATOM 575 C C . ASP A 1 79 ? 93.67500 70.95300 7.30200 1.000 32.61000 1072 ASP A C 1
ATOM 576 O O . ASP A 1 79 ? 92.87800 71.44900 8.10700 1.000 31.23000 1072 ASP A O 1
ATOM 581 N N . GLN A 1 80 ? 94.79200 71.58400 6.92600 1.000 31.39000 1073 GLN A N 1
ATOM 582 C CA . GLN A 1 80 ? 95.06500 72.92900 7.42300 1.000 30.44000 1073 GLN A CA 1
ATOM 583 C C . GLN A 1 80 ? 93.96200 73.88700 7.00300 1.000 30.05000 1073 GLN A C 1
ATOM 584 O O . GLN A 1 80 ? 93.46600 74.66800 7.81600 1.000 27.80000 1073 GLN A O 1
ATOM 590 N N . LYS A 1 81 ? 93.54500 73.82100 5.73900 1.000 30.16000 1074 LYS A N 1
ATOM 591 C CA . LYS A 1 81 ? 92.49700 74.70900 5.24600 1.000 28.15000 1074 LYS A CA 1
ATOM 592 C C . LYS A 1 81 ? 91.15300 74.41500 5.90300 1.000 29.30000 1074 LYS A C 1
ATOM 593 O O . LYS A 1 81 ? 90.41400 75.34100 6.25300 1.000 25.71000 1074 LYS A O 1
ATOM 599 N N . LYS A 1 82 ? 90.82100 73.14600 6.06400 1.000 26.90000 1075 LYS A N 1
ATOM 600 C CA . LYS A 1 82 ? 89.57200 72.78700 6.70000 1.000 28.41000 1075 LYS A CA 1
ATOM 601 C C . LYS A 1 82 ? 89.52800 73.24400 8.15400 1.000 23.24000 1075 LYS A C 1
ATOM 602 O O . LYS A 1 82 ? 88.57300 73.80200 8.58500 1.000 25.19000 1075 LYS A O 1
ATOM 608 N N . CYS A 1 83 ? 90.59600 73.01600 8.88000 1.000 26.58000 1076 CYS A N 1
ATOM 609 C CA . CYS A 1 83 ? 90.61500 73.39700 10.29000 1.000 25.72000 1076 CYS A CA 1
ATOM 610 C C . CYS A 1 83 ? 90.65900 74.91500 10.44500 1.000 26.46000 1076 CYS A C 1
ATOM 611 O O . CYS A 1 83 ? 90.05700 75.48000 11.36600 1.000 22.26000 1076 CYS A O 1
ATOM 614 N N . GLU A 1 84 ? 91.36800 75.60200 9.55200 1.000 25.30000 1077 GLU A N 1
ATOM 615 C CA . GLU A 1 84 ? 91.31500 77.06400 9.58100 1.000 23.08000 1077 GLU A CA 1
ATOM 616 C C . GLU A 1 84 ? 89.90700 77.57400 9.32400 1.000 20.43000 1077 GLU A C 1
ATOM 617 O O . GLU A 1 84 ? 89.47700 78.54900 9.94400 1.000 23.59000 1077 GLU A O 1
ATOM 623 N N . LYS A 1 85 ? 89.15800 76.92000 8.41900 1.000 21.87000 1078 LYS A N 1
ATOM 624 C CA . LYS A 1 85 ? 87.78200 77.32300 8.17500 1.000 22.28000 1078 LYS A CA 1
ATOM 625 C C . LYS A 1 85 ? 86.92400 77.11800 9.41700 1.000 22.79000 1078 LYS A C 1
ATOM 626 O O . LYS A 1 85 ? 86.11900 77.98200 9.76900 1.000 24.25000 1078 LYS A O 1
ATOM 632 N N . LEU A 1 86 ? 87.10000 75.97900 10.09400 1.000 23.20000 1079 LEU A N 1
ATOM 633 C CA . LEU A 1 86 ? 86.36400 75.70600 11.32500 1.000 23.23000 1079 LEU A CA 1
ATOM 634 C C . LEU A 1 86 ? 86.68200 76.74300 12.40000 1.000 23.49000 1079 LEU A C 1
ATOM 635 O O . LEU A 1 86 ? 85.77900 77.29800 13.03100 1.000 23.36000 1079 LEU A O 1
ATOM 640 N N . VAL A 1 87 ? 87.96900 77.03400 12.60500 1.000 22.03000 1080 VAL A N 1
ATOM 641 C CA . VAL A 1 87 ? 88.35600 77.94600 13.67700 1.000 21.00000 1080 VAL A CA 1
ATOM 642 C C . VAL A 1 87 ? 87.96900 79.38900 13.34100 1.000 22.52000 1080 VAL A C 1
ATOM 643 O O . VAL A 1 87 ? 87.48100 80.12300 14.20400 1.000 22.30000 1080 VAL A O 1
ATOM 647 N N . LEU A 1 88 ? 88.15200 79.82500 12.08700 1.000 24.17000 1081 LEU A N 1
ATOM 648 C CA . LEU A 1 88 ? 87.71200 81.18200 11.76800 1.000 23.69000 1081 LEU A CA 1
ATOM 649 C C . LEU A 1 88 ? 86.19700 81.30900 11.88200 1.000 25.52000 1081 LEU A C 1
ATOM 650 O O . LEU A 1 88 ? 85.68300 82.35700 12.29100 1.000 24.12000 1081 LEU A O 1
ATOM 655 N N . SER A 1 89 ? 85.46100 80.25200 11.52500 1.000 25.74000 1082 SER A N 1
ATOM 656 C CA . SER A 1 89 ? 84.01400 80.30400 11.67700 1.000 23.72000 1082 SER A CA 1
ATOM 657 C C . SER A 1 89 ? 83.63400 80.52800 13.12700 1.000 25.38000 1082 SER A C 1
ATOM 658 O O . SER A 1 89 ? 82.72500 81.31100 13.43000 1.000 26.96000 1082 SER A O 1
ATOM 661 N N . LEU A 1 90 ? 84.32600 79.84500 14.04200 1.000 23.79000 1083 LEU A N 1
ATOM 662 C CA . LEU A 1 90 ? 84.10600 80.07100 15.46100 1.000 22.97000 1083 LEU A CA 1
ATOM 663 C C . LEU A 1 90 ? 84.36800 81.53000 15.81700 1.000 24.17000 1083 LEU A C 1
ATOM 664 O O . LEU A 1 90 ? 83.52400 82.19100 16.42300 1.000 25.71000 1083 LEU A O 1
ATOM 669 N N . CYS A 1 91 ? 85.51500 82.06100 15.37400 1.000 25.50000 1084 CYS A N 1
ATOM 670 C CA . CYS A 1 91 ? 85.95700 83.39100 15.79500 1.000 25.73000 1084 CYS A CA 1
ATOM 671 C C . CYS A 1 91 ? 85.05000 84.49200 15.26500 1.000 25.07000 1084 CYS A C 1
ATOM 672 O O . CYS A 1 91 ? 84.88900 85.52200 15.92600 1.000 28.82000 1084 CYS A O 1
ATOM 675 N N . CYS A 1 92 ? 84.45300 84.29400 14.08800 1.000 26.81000 1085 CYS A N 1
ATOM 676 C CA . CYS A 1 92 ? 83.56700 85.28900 13.49200 1.000 29.79000 1085 CYS A CA 1
ATOM 677 C C . CYS A 1 92 ? 82.15100 85.23400 14.04400 1.000 33.20000 1085 CYS A C 1
ATOM 678 O O . CYS A 1 92 ? 81.35600 86.14300 13.77400 1.000 34.08000 1085 CYS A O 1
ATOM 681 N N . ASN A 1 93 ? 81.80200 84.19900 14.79900 1.000 27.87000 1086 ASN A N 1
ATOM 682 C CA . ASN A 1 93 ? 80.45400 84.11800 15.32900 1.000 27.74000 1086 ASN A CA 1
ATOM 683 C C . ASN A 1 93 ? 80.28800 85.05600 16.52300 1.000 30.29000 1086 ASN A C 1
ATOM 684 O O . ASN A 1 93 ? 81.14200 85.11200 17.41100 1.000 35.63000 1086 ASN A O 1
ATOM 689 N N . SER A 1 94 ? 79.16400 85.78000 16.54900 1.000 35.60000 1087 SER A N 1
ATOM 690 C CA . SER A 1 94 ? 78.90600 86.74300 17.61900 1.000 39.70000 1087 SER A CA 1
ATOM 691 C C . SER A 1 94 ? 78.97700 86.10400 19.00400 1.000 38.29000 1087 SER A C 1
ATOM 692 O O . SER A 1 94 ? 79.41400 86.75100 19.96400 1.000 43.80000 1087 SER A O 1
ATOM 695 N N . LEU A 1 95 ? 78.61400 84.82600 19.12300 1.000 33.90000 1088 LEU A N 1
ATOM 696 C CA . LEU A 1 95 ? 78.61100 84.17700 20.43200 1.000 34.49000 1088 LEU A CA 1
ATOM 697 C C . LEU A 1 95 ? 80.00700 83.87900 20.96700 1.000 31.86000 1088 LEU A C 1
ATOM 698 O O . LEU A 1 95 ? 80.13200 83.49100 22.13300 1.000 33.94000 1088 LEU A O 1
ATOM 703 N N . SER A 1 96 ? 81.05000 84.04800 20.16200 1.000 29.09000 1089 SER A N 1
ATOM 704 C CA . SER A 1 96 ? 82.36200 83.51100 20.48600 1.000 29.64000 1089 SER A CA 1
ATOM 705 C C . SER A 1 96 ? 83.20800 84.42000 21.36500 1.000 27.22000 1089 SER A C 1
ATOM 706 O O . SER A 1 96 ? 84.24400 83.96600 21.85800 1.000 26.51000 1089 SER A O 1
ATOM 709 N N . LEU A 1 97 ? 82.80400 85.67700 21.56700 1.000 30.12000 1090 LEU A N 1
ATOM 710 C CA . LEU A 1 97 ? 83.64700 86.63800 22.28600 1.000 30.38000 1090 LEU A CA 1
ATOM 711 C C . LEU A 1 97 ? 84.18800 86.12800 23.62200 1.000 30.41000 1090 LEU A C 1
ATOM 712 O O . LEU A 1 97 ? 85.39600 86.29400 23.87100 1.000 30.00000 1090 LEU A O 1
ATOM 717 N N . PRO A 1 98 ? 83.39500 85.49400 24.49900 1.000 30.75000 1091 PRO A N 1
ATOM 718 C CA . PRO A 1 98 ? 83.95300 85.01900 25.77900 1.000 29.00000 1091 PRO A CA 1
ATOM 719 C C . PRO A 1 98 ? 85.04200 83.97000 25.63000 1.000 30.14000 1091 PRO A C 1
ATOM 720 O O . PRO A 1 98 ? 85.72300 83.67800 26.62000 1.000 29.66000 1091 PRO A O 1
ATOM 724 N N . PHE A 1 99 ? 85.22100 83.39200 24.44400 1.000 26.54000 1092 PHE A N 1
ATOM 725 C CA . PHE A 1 99 ? 86.20000 82.33700 24.22800 1.000 25.49000 1092 PHE A CA 1
ATOM 726 C C . PHE A 1 99 ? 87.43700 82.81500 23.48900 1.000 25.02000 1092 PHE A C 1
ATOM 727 O O . PHE A 1 99 ? 88.33500 82.00700 23.23300 1.000 23.99000 1092 PHE A O 1
ATOM 735 N N . HIS A 1 100 ? 87.51200 84.10400 23.14300 1.000 26.84000 1093 HIS A N 1
ATOM 736 C CA . HIS A 1 100 ? 88.65100 84.57300 22.35400 1.000 24.83000 1093 HIS A CA 1
ATOM 737 C C . HIS A 1 100 ? 89.94200 84.54400 23.15300 1.000 27.60000 1093 HIS A C 1
ATOM 738 O O . HIS A 1 100 ? 91.01200 84.25000 22.59900 1.000 27.94000 1093 HIS A O 1
ATOM 745 N N . GLU A 1 101 ? 89.86600 84.83900 24.44300 1.000 27.07000 1094 GLU A N 1
ATOM 746 C CA . GLU A 1 101 ? 91.01900 84.97900 25.31200 1.000 26.20000 1094 GLU A CA 1
ATOM 747 C C . GLU A 1 101 ? 90.82600 84.12700 26.55500 1.000 28.57000 1094 GLU A C 1
ATOM 748 O O . GLU A 1 101 ? 89.69200 83.78600 26.91000 1.000 26.96000 1094 GLU A O 1
ATOM 754 N N . PRO A 1 102 ? 91.91200 83.79700 27.25100 1.000 26.36000 1095 PRO A N 1
ATOM 755 C CA . PRO A 1 102 ? 91.77600 83.02900 28.49600 1.000 28.41000 1095 PRO A CA 1
ATOM 756 C C . PRO A 1 102 ? 91.01700 83.81300 29.54900 1.000 28.02000 1095 PRO A C 1
ATOM 757 O O . PRO A 1 102 ? 90.99200 85.04600 29.55600 1.000 27.77000 1095 PRO A O 1
ATOM 761 N N . VAL A 1 103 ? 90.36700 83.07400 30.44900 1.000 28.28000 1096 VAL A N 1
ATOM 762 C CA . VAL A 1 103 ? 89.68400 83.71400 31.56200 1.000 27.43000 1096 VAL A CA 1
ATOM 763 C C . VAL A 1 103 ? 90.71000 84.43300 32.42400 1.000 25.14000 1096 VAL A C 1
ATOM 764 O O . VAL A 1 103 ? 91.83700 83.95200 32.60000 1.000 28.64000 1096 VAL A O 1
ATOM 768 N N . SER A 1 104 ? 90.33000 85.60500 32.94400 1.000 31.63000 1097 SER A N 1
ATOM 769 C CA . SER A 1 104 ? 91.23400 86.40300 33.76800 1.000 34.99000 1097 SER A CA 1
ATOM 770 C C . SER A 1 104 ? 91.83300 85.57400 34.90600 1.000 36.50000 1097 SER A C 1
ATOM 771 O O . SER A 1 104 ? 91.12100 84.79400 35.55600 1.000 31.50000 1097 SER A O 1
ATOM 774 N N . PRO A 1 105 ? 93.12900 85.73000 35.19000 1.000 34.89000 1098 PRO A N 1
ATOM 775 C CA . PRO A 1 105 ? 93.73400 85.00400 36.32500 1.000 36.89000 1098 PRO A CA 1
ATOM 776 C C . PRO A 1 105 ? 93.17200 85.41900 37.67700 1.000 33.40000 1098 PRO A C 1
ATOM 777 O O . PRO A 1 105 ? 93.44200 84.74100 38.67800 1.000 38.26000 1098 PRO A O 1
ATOM 781 N N . LEU A 1 106 ? 92.40500 86.50600 37.73200 1.000 35.61000 1099 LEU A N 1
ATOM 782 C CA . LEU A 1 106 ? 91.71000 86.91400 38.94300 1.000 36.65000 1099 LEU A CA 1
ATOM 783 C C . LEU A 1 106 ? 90.52900 86.00900 39.26000 1.000 34.09000 1099 LEU A C 1
ATOM 784 O O . LEU A 1 106 ? 90.03500 86.03700 40.39600 1.000 34.18000 1099 LEU A O 1
ATOM 789 N N . ALA A 1 107 ? 90.07600 85.20800 38.29500 1.000 33.07000 1100 ALA A N 1
ATOM 790 C CA . ALA A 1 107 ? 88.94500 84.30100 38.50000 1.000 31.84000 1100 ALA A CA 1
ATOM 791 C C . ALA A 1 107 ? 89.42500 83.11600 39.33100 1.000 30.33000 1100 ALA A C 1
ATOM 792 O O . ALA A 1 107 ? 89.82700 82.07000 38.80600 1.000 27.35000 1100 ALA A O 1
ATOM 794 N N . ARG A 1 108 ? 89.35100 83.28800 40.65600 1.000 28.58000 1101 ARG A N 1
ATOM 795 C CA . ARG A 1 108 ? 89.85600 82.28600 41.58100 1.000 25.35000 1101 ARG A CA 1
ATOM 796 C C . ARG A 1 108 ? 89.14400 80.95900 41.38700 1.000 27.81000 1101 ARG A C 1
ATOM 797 O O . ARG A 1 108 ? 89.78700 79.90900 41.27500 1.000 23.73000 1101 ARG A O 1
ATOM 805 N N . HIS A 1 109 ? 87.80900 80.98800 41.33700 1.000 26.89000 1102 HIS A N 1
ATOM 806 C CA . HIS A 1 109 ? 87.07900 79.72600 41.27400 1.000 26.27000 1102 HIS A CA 1
ATOM 807 C C . HIS A 1 109 ? 87.25900 79.06300 39.91600 1.000 23.43000 1102 HIS A C 1
ATOM 808 O O . HIS A 1 109 ? 87.37600 77.83300 39.83100 1.000 22.79000 1102 HIS A O 1
ATOM 815 N N . TYR A 1 110 ? 87.32500 79.86000 38.84600 1.000 22.46000 1103 TYR A N 1
ATOM 816 C CA . TYR A 1 110 ? 87.48500 79.27800 37.51600 1.000 23.26000 1103 TYR A CA 1
ATOM 817 C C . TYR A 1 110 ? 88.70200 78.37900 37.47700 1.000 22.51000 1103 TYR A C 1
ATOM 818 O O . TYR A 1 110 ? 88.63500 77.22700 37.04200 1.0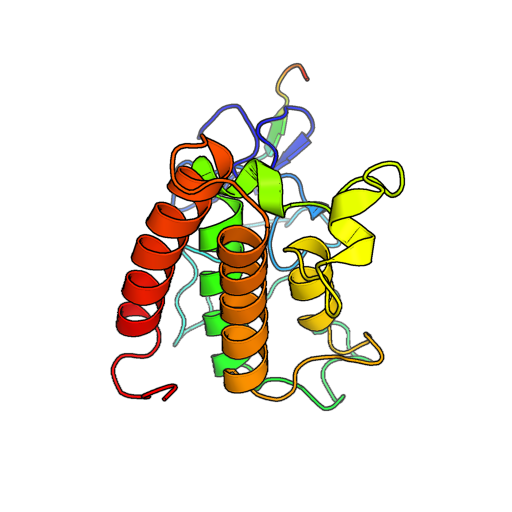00 22.59000 1103 TYR A O 1
ATOM 827 N N . TYR A 1 111 ? 89.83900 78.88500 37.95100 1.000 23.20000 1104 TYR A N 1
ATOM 828 C CA . TYR A 1 111 ? 91.04100 78.07600 37.83600 1.000 24.34000 1104 TYR A CA 1
ATOM 829 C C . TYR A 1 111 ? 91.15700 77.03600 38.93500 1.000 24.12000 1104 TYR A C 1
ATOM 830 O O . TYR A 1 111 ? 91.95500 76.10400 38.79100 1.000 26.18000 1104 TYR A O 1
ATOM 839 N N . GLN A 1 112 ? 90.36800 77.14300 40.01600 1.000 23.93000 1105 GLN A N 1
ATOM 840 C CA . GLN A 1 112 ? 90.30500 76.02500 40.94700 1.000 24.80000 1105 GLN A CA 1
ATOM 841 C C . GLN A 1 112 ? 89.53400 74.85100 40.35800 1.000 26.46000 1105 GLN A C 1
ATOM 842 O O . GLN A 1 112 ? 89.77600 73.69900 40.73900 1.000 31.01000 1105 GLN A O 1
ATOM 848 N N . ILE A 1 113 ? 88.61200 75.12500 39.44200 1.000 23.11000 1106 ILE A N 1
ATOM 849 C CA . ILE A 1 113 ? 87.68700 74.12300 38.92400 1.000 23.04000 1106 ILE A CA 1
ATOM 850 C C . ILE A 1 113 ? 88.13600 73.57000 37.57700 1.000 24.95000 1106 ILE A C 1
ATOM 851 O O . ILE A 1 113 ? 88.10200 72.35600 37.36100 1.000 24.79000 1106 ILE A O 1
ATOM 856 N N . ILE A 1 114 ? 88.58900 74.44000 36.67500 1.000 22.68000 1107 ILE A N 1
ATOM 857 C CA . ILE A 1 114 ? 88.95000 74.04300 35.31300 1.000 23.79000 1107 ILE A CA 1
ATOM 858 C C . ILE A 1 114 ? 90.43700 73.70700 35.27300 1.000 25.99000 1107 ILE A C 1
ATOM 859 O O . ILE A 1 114 ? 91.29300 74.59500 35.36500 1.000 25.68000 1107 ILE A O 1
ATOM 864 N N . LYS A 1 115 ? 90.74600 72.42700 35.09700 1.000 22.37000 1108 LYS A N 1
ATOM 865 C CA . LYS A 1 115 ? 92.11900 71.96100 35.18900 1.000 27.50000 1108 LYS A CA 1
ATOM 866 C C . LYS A 1 115 ? 92.85700 72.03400 33.86700 1.000 28.99000 1108 LYS A C 1
ATOM 867 O O . LYS A 1 115 ? 94.09300 72.04000 33.87100 1.000 29.10000 1108 LYS A O 1
ATOM 873 N N . ARG A 1 116 ? 92.13900 72.09800 32.74500 1.000 25.49000 1109 ARG A N 1
ATOM 874 C CA . ARG A 1 116 ? 92.75100 72.13700 31.41600 1.000 25.03000 1109 ARG A CA 1
ATOM 875 C C . ARG A 1 116 ? 92.08800 73.27600 30.65500 1.000 23.85000 1109 ARG A C 1
ATOM 876 O O . ARG A 1 116 ? 91.21000 73.05600 29.80400 1.000 24.67000 1109 ARG A O 1
ATOM 884 N N . PRO A 1 117 ? 92.47000 74.51200 30.95600 1.000 27.91000 1110 PRO A N 1
ATOM 885 C CA . PRO A 1 117 ? 91.85400 75.66500 30.29300 1.000 25.36000 1110 PRO A CA 1
ATOM 886 C C . PRO A 1 117 ? 92.11400 75.63600 28.79900 1.000 24.53000 1110 PRO A C 1
ATOM 887 O O . PRO A 1 117 ? 93.13600 75.13300 28.33900 1.000 24.70000 1110 PRO A O 1
ATOM 891 N N . MET A 1 118 ? 91.14800 76.14500 28.04300 1.000 23.84000 1111 MET A N 1
ATOM 892 C CA . MET A 1 118 ? 91.29000 76.17300 26.59200 1.000 21.31000 1111 MET A CA 1
ATOM 893 C C . MET A 1 118 ? 90.56200 77.39800 26.06400 1.000 24.44000 1111 MET A C 1
ATOM 894 O O . MET A 1 118 ? 89.52900 77.79700 26.60100 1.000 24.88000 1111 MET A O 1
ATOM 899 N N . ASP A 1 119 ? 91.12500 78.02700 25.03600 1.000 22.33000 1112 ASP A N 1
ATOM 900 C CA . ASP A 1 119 ? 90.46400 79.17800 24.43700 1.000 20.37000 1112 ASP A CA 1
ATOM 901 C C . ASP A 1 119 ? 90.91400 79.30000 22.98400 1.000 21.47000 1112 ASP A C 1
ATOM 902 O O . ASP A 1 119 ? 91.81200 78.59100 22.52200 1.000 23.33000 1112 ASP A O 1
ATOM 907 N N . LEU A 1 120 ? 90.24400 80.18800 22.25300 1.000 22.08000 1113 LEU A N 1
ATOM 908 C CA . LEU A 1 120 ? 90.49200 80.29100 20.81900 1.000 23.41000 1113 LEU A CA 1
ATOM 909 C C . LEU A 1 120 ? 91.87500 80.85900 20.51100 1.000 26.14000 1113 LEU A C 1
ATOM 910 O O . LEU A 1 120 ? 92.39000 80.63500 19.41000 1.000 26.09000 1113 LEU A O 1
ATOM 915 N N . SER A 1 121 ? 92.49000 81.58000 21.44900 1.000 25.70000 1114 SER A N 1
ATOM 916 C CA . SER A 1 121 ? 93.84000 82.07000 21.17200 1.000 26.29000 1114 SER A CA 1
ATOM 917 C C . SER A 1 121 ? 94.85300 80.93500 21.19800 1.000 27.04000 1114 SER A C 1
ATOM 918 O O . SER A 1 121 ? 95.81500 80.93800 20.41400 1.000 25.41000 1114 SER A O 1
ATOM 921 N N . ILE A 1 122 ? 94.64400 79.94400 22.07200 1.000 25.27000 1115 ILE A N 1
ATOM 922 C CA . ILE A 1 122 ? 95.48900 78.76000 22.08800 1.000 22.40000 1115 ILE A CA 1
ATOM 923 C C . ILE A 1 122 ? 95.30700 77.95700 20.81700 1.000 24.52000 1115 ILE A C 1
ATOM 924 O O . ILE A 1 122 ? 96.27700 77.47500 20.22300 1.000 22.86000 1115 ILE A O 1
ATOM 929 N N . ILE A 1 123 ? 94.05200 77.76200 20.40400 1.000 23.47000 1116 ILE A N 1
ATOM 930 C CA . ILE A 1 123 ? 93.76400 76.99000 19.20500 1.000 20.95000 1116 ILE A CA 1
ATOM 931 C C . ILE A 1 123 ? 94.38500 77.66100 17.97900 1.000 24.52000 1116 ILE A C 1
ATOM 932 O O . ILE A 1 123 ? 95.02200 77.00300 17.15000 1.000 25.75000 1116 ILE A O 1
ATOM 937 N N . ARG A 1 124 ? 94.23000 78.98000 17.86600 1.000 24.91000 1117 ARG A N 1
ATOM 938 C CA . ARG A 1 124 ? 94.88200 79.72300 16.78300 1.000 24.41000 1117 ARG A CA 1
ATOM 939 C C . ARG A 1 124 ? 96.39100 79.45800 16.74000 1.000 29.02000 1117 ARG A C 1
ATOM 940 O O . ARG A 1 124 ? 96.94900 79.16100 15.67500 1.000 29.90000 1117 ARG A O 1
ATOM 948 N N . ARG A 1 125 ? 97.06500 79.54000 17.89500 1.000 26.53000 1118 ARG A N 1
ATOM 949 C CA . ARG A 1 125 ? 98.51700 79.35100 17.93100 1.000 27.35000 1118 ARG A CA 1
ATOM 950 C C . ARG A 1 125 ? 98.91700 77.93900 17.53300 1.000 29.30000 1118 ARG A C 1
ATOM 951 O O . ARG A 1 125 ? 99.92000 77.74400 16.83300 1.000 27.88000 1118 ARG A O 1
ATOM 959 N N . LYS A 1 126 ? 98.15800 76.93500 17.97500 1.000 26.93000 1119 LYS A N 1
ATOM 960 C CA . LYS A 1 126 ? 98.55300 75.57100 17.67600 1.000 26.17000 1119 LYS A CA 1
ATOM 961 C C . LYS A 1 126 ? 98.32400 75.18900 16.22000 1.000 26.56000 1119 LYS A C 1
ATOM 962 O O . LYS A 1 126 ? 98.83000 74.14800 15.79300 1.000 29.56000 1119 LYS A O 1
ATOM 968 N N . LEU A 1 127 ? 97.59100 76.00200 15.44300 1.000 26.01000 1120 LEU A N 1
ATOM 969 C CA . LEU A 1 127 ? 97.47500 75.80300 14.00800 1.000 26.56000 1120 LEU A CA 1
ATOM 970 C C . LEU A 1 127 ? 98.74800 76.20900 13.28500 1.000 28.17000 1120 LEU A C 1
ATOM 971 O O . LEU A 1 127 ? 98.91300 75.86100 12.11400 1.000 27.53000 1120 LEU A O 1
ATOM 976 N N . GLN A 1 128 ? 99.65300 76.89400 13.97500 1.000 29.71000 1121 GLN A N 1
ATOM 977 C CA . GLN A 1 128 ? 100.95200 77.28700 13.43300 1.000 32.63000 1121 GLN A CA 1
ATOM 978 C C . GLN A 1 128 ? 101.99700 76.21000 13.71500 1.000 32.80000 1121 GLN A C 1
ATOM 979 O O . GLN A 1 128 ? 102.20200 75.81800 14.87100 1.000 32.38000 1121 GLN A O 1
ATOM 985 N N . LYS A 1 129 ? 102.68500 75.76300 12.65700 1.000 32.31000 1122 LYS A N 1
ATOM 986 C CA . LYS A 1 129 ? 103.62800 74.64800 12.78500 1.000 36.53000 1122 LYS A CA 1
ATOM 987 C C . LYS A 1 129 ? 104.77700 74.96700 13.73400 1.000 37.66000 1122 LYS A C 1
ATOM 988 O O . LYS A 1 129 ? 105.31700 74.06000 14.38100 1.000 38.41000 1122 LYS A O 1
ATOM 994 N N . LYS A 1 130 ? 105.15400 76.23800 13.84600 1.000 33.20000 1123 LYS A N 1
ATOM 995 C CA . LYS A 1 130 ? 106.25000 76.61400 14.72900 1.000 38.15000 1123 LYS A CA 1
ATOM 996 C C . LYS A 1 130 ? 105.89400 76.50300 16.20800 1.000 39.73000 1123 LYS A C 1
ATOM 997 O O . LYS A 1 130 ? 106.79500 76.58300 17.04900 1.000 39.56000 1123 LYS A O 1
ATOM 1003 N N . ASP A 1 131 ? 104.62000 76.33900 16.55300 1.000 40.10000 1124 ASP A N 1
ATOM 1004 C CA . ASP A 1 131 ? 104.26400 76.21300 17.96200 1.000 37.82000 1124 ASP A CA 1
ATOM 1005 C C . ASP A 1 131 ? 104.78700 74.89100 18.51400 1.000 37.32000 1124 ASP A C 1
ATOM 1006 O O . ASP A 1 131 ? 104.68400 73.85600 17.85100 1.000 38.49000 1124 ASP A O 1
ATOM 1011 N N . PRO A 1 132 ? 105.36700 74.89600 19.71400 1.000 38.63000 1125 PRO A N 1
ATOM 1012 C CA . PRO A 1 132 ? 105.86300 73.63400 20.28900 1.000 41.11000 1125 PRO A CA 1
ATOM 1013 C C . PRO A 1 132 ? 104.79200 72.56200 20.40500 1.000 43.72000 1125 PRO A C 1
ATOM 1014 O O . PRO A 1 132 ? 105.10800 71.36900 20.31800 1.000 43.08000 1125 PRO A O 1
ATOM 1018 N N . ALA A 1 133 ? 103.52800 72.95200 20.58500 1.000 40.15000 1126 ALA A N 1
ATOM 1019 C CA . ALA A 1 133 ? 102.42800 72.00700 20.72600 1.000 36.55000 1126 ALA A CA 1
ATOM 1020 C C . ALA A 1 133 ? 101.53700 71.99400 19.49000 1.000 35.86000 1126 ALA A C 1
ATOM 1021 O O . ALA A 1 133 ? 100.34500 71.69400 19.57600 1.000 32.48000 1126 ALA A O 1
ATOM 1023 N N . HIS A 1 134 ? 102.11600 72.31700 18.32800 1.000 34.17000 1127 HIS A N 1
ATOM 1024 C CA . HIS A 1 134 ? 101.36300 72.41400 17.08800 1.000 33.38000 1127 HIS A CA 1
ATOM 1025 C C . HIS A 1 134 ? 100.52700 71.17100 16.83700 1.000 31.83000 1127 HIS A C 1
ATOM 1026 O O . HIS A 1 134 ? 100.95900 70.04600 17.10600 1.000 34.39000 1127 HIS A O 1
ATOM 1033 N N . TYR A 1 135 ? 99.33400 71.38600 16.29100 1.000 27.95000 1128 TYR A N 1
ATOM 1034 C CA . TYR A 1 135 ? 98.49700 70.27900 15.85100 1.000 30.63000 1128 TYR A CA 1
ATOM 1035 C C . TYR A 1 135 ? 99.17900 69.48000 14.75000 1.000 34.70000 1128 TYR A C 1
ATOM 1036 O O . TYR A 1 135 ? 99.87300 70.02700 13.88500 1.000 35.55000 1128 TYR A O 1
ATOM 1045 N N . THR A 1 136 ? 98.94300 68.17000 14.76400 1.000 33.42000 1129 THR A N 1
ATOM 1046 C CA . THR A 1 136 ? 99.29100 67.31700 13.63800 1.000 34.59000 1129 THR A CA 1
ATOM 1047 C C . THR A 1 136 ? 98.09700 66.61700 12.99300 1.000 38.55000 1129 THR A C 1
ATOM 1048 O O . THR A 1 136 ? 98.22400 66.15200 11.85700 1.000 35.68000 1129 THR A O 1
ATOM 1052 N N . THR A 1 137 ? 96.94400 66.53700 13.66100 1.000 33.92000 1130 THR A N 1
ATOM 1053 C CA . THR A 1 137 ? 95.75600 65.93700 13.07300 1.000 31.81000 1130 THR A CA 1
ATOM 1054 C C . THR A 1 137 ? 94.55000 66.83900 13.29100 1.000 29.25000 1130 THR A C 1
ATOM 1055 O O . THR A 1 137 ? 94.52000 67.61500 14.25500 1.000 30.36000 1130 THR A O 1
ATOM 1059 N N . PRO A 1 138 ? 93.53500 66.74200 12.43100 1.000 29.46000 1131 PRO A N 1
ATOM 1060 C CA . PRO A 1 138 ? 92.29200 67.47200 12.69900 1.000 28.83000 1131 PRO A CA 1
ATOM 1061 C C . PRO A 1 138 ? 91.61900 67.01300 13.97300 1.000 27.96000 1131 PRO A C 1
ATOM 1062 O O . PRO A 1 138 ? 90.90800 67.79700 14.61100 1.000 24.86000 1131 PRO A O 1
ATOM 1066 N N . GLU A 1 139 ? 91.83100 65.75400 14.36200 1.000 28.69000 1132 GLU A N 1
ATOM 1067 C CA . GLU A 1 139 ? 91.24300 65.26200 15.60500 1.000 27.72000 1132 GLU A CA 1
ATOM 1068 C C . GLU A 1 139 ? 91.69100 66.09800 16.79400 1.000 26.76000 1132 GLU A C 1
ATOM 1069 O O . GLU A 1 139 ? 90.89200 66.37000 17.6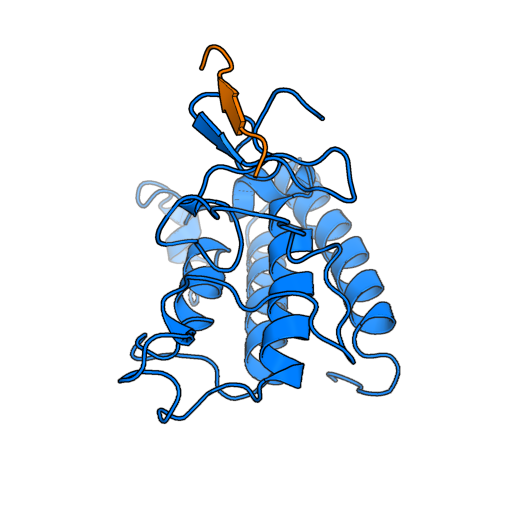9600 1.000 25.57000 1132 GLU A O 1
ATOM 1075 N N . GLU A 1 140 ? 92.97200 66.50200 16.82200 1.000 25.47000 1133 GLU A N 1
ATOM 1076 C CA . GLU A 1 140 ? 93.46600 67.31300 17.93200 1.000 27.13000 1133 GLU A CA 1
ATOM 1077 C C . GLU A 1 140 ? 92.78100 68.67400 17.96900 1.000 25.63000 1133 GLU A C 1
ATOM 1078 O O . GLU A 1 140 ? 92.49200 69.20300 19.04800 1.000 25.06000 1133 GLU A O 1
ATOM 1084 N N . VAL A 1 141 ? 92.53100 69.26200 16.79200 1.000 26.02000 1134 VAL A N 1
ATOM 1085 C CA . VAL A 1 141 ? 91.81800 70.53700 16.72300 1.000 24.49000 1134 VAL A CA 1
ATOM 1086 C C . VAL A 1 141 ? 90.41400 70.39600 17.29000 1.000 23.06000 1134 VAL A C 1
ATOM 1087 O O . VAL A 1 141 ? 89.97000 71.20900 18.11300 1.000 22.41000 1134 VAL A O 1
ATOM 1091 N N . VAL A 1 142 ? 89.68000 69.39400 16.80200 1.000 23.75000 1135 VAL A N 1
ATOM 1092 C CA . VAL A 1 142 ? 88.31000 69.15400 17.24200 1.000 24.34000 1135 VAL A CA 1
ATOM 1093 C C . VAL A 1 142 ? 88.27900 68.86900 18.73700 1.000 23.71000 1135 VAL A C 1
ATOM 1094 O O . VAL A 1 142 ? 87.40500 69.36700 19.45400 1.000 22.52000 1135 VAL A O 1
ATOM 1098 N N . SER A 1 143 ? 89.27000 68.12300 19.23700 1.000 24.26000 1136 SER A N 1
ATOM 1099 C CA . SER A 1 143 ? 89.32900 67.81900 20.66500 1.000 24.78000 1136 SER A CA 1
ATOM 1100 C C . SER A 1 143 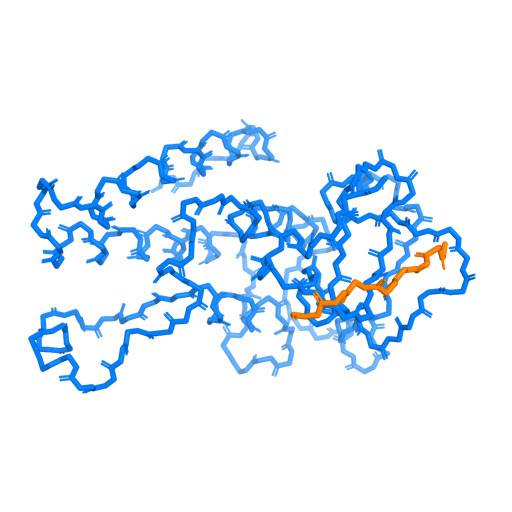? 89.51100 69.08800 21.50500 1.000 24.92000 1136 SER A C 1
ATOM 1101 O O . SER A 1 143 ? 88.85400 69.24800 22.53300 1.000 22.41000 1136 SER A O 1
ATOM 1104 N N . ASP A 1 144 ? 90.35400 70.03200 21.06200 1.000 21.80000 1137 ASP A N 1
ATOM 1105 C CA . ASP A 1 144 ? 90.50300 71.26900 21.81700 1.000 24.80000 1137 ASP A CA 1
ATOM 1106 C C . ASP A 1 144 ? 89.23700 72.11300 21.77900 1.000 20.23000 1137 ASP A C 1
ATOM 1107 O O . ASP A 1 144 ? 88.87700 72.73400 22.78400 1.000 20.97000 1137 ASP A O 1
ATOM 1112 N N . VAL A 1 145 ? 88.56100 72.19100 20.62500 1.000 19.67000 1138 VAL A N 1
ATOM 1113 C CA . VAL A 1 145 ? 87.32200 72.96500 20.56900 1.000 20.08000 1138 VAL A CA 1
ATOM 1114 C C . VAL A 1 145 ? 86.29200 72.37400 21.53000 1.000 18.96000 1138 VAL A C 1
ATOM 1115 O O . VAL A 1 145 ? 85.62700 73.09500 22.28400 1.000 21.16000 1138 VAL A O 1
ATOM 1119 N N . ARG A 1 146 ? 86.14400 71.05100 21.49700 1.000 20.12000 1139 ARG A N 1
ATOM 1120 C CA . ARG A 1 146 ? 85.18100 70.39300 22.37800 1.000 20.59000 1139 ARG A CA 1
ATOM 1121 C C . ARG A 1 146 ? 85.56800 70.53800 23.85000 1.000 22.35000 1139 ARG A C 1
ATOM 1122 O O . ARG A 1 146 ? 84.68800 70.70600 24.70100 1.000 22.05000 1139 ARG A O 1
ATOM 1130 N N . LEU A 1 147 ? 86.86800 70.49100 24.17100 1.000 21.28000 1140 LEU A N 1
ATOM 1131 C CA . LEU A 1 147 ? 87.31700 70.77100 25.53700 1.000 20.63000 1140 LEU A CA 1
ATOM 1132 C C . LEU A 1 147 ? 86.91500 72.17700 25.97500 1.000 19.70000 1140 LEU A C 1
ATOM 1133 O O . LEU A 1 147 ? 86.42900 72.37500 27.09100 1.000 19.93000 1140 LEU A O 1
ATOM 1138 N N . MET A 1 148 ? 87.09400 73.16900 25.09400 1.000 19.57000 1141 MET A N 1
ATOM 1139 C CA . MET A 1 148 ? 86.70400 74.53600 25.41000 1.000 19.69000 1141 MET A CA 1
ATOM 1140 C C . MET A 1 148 ? 85.23500 74.60900 25.80800 1.000 20.10000 1141 MET A C 1
ATOM 1141 O O . MET A 1 148 ? 84.87500 75.24300 26.81000 1.000 20.98000 1141 MET A O 1
ATOM 1146 N N . PHE A 1 149 ? 84.37100 73.91900 25.06600 1.000 22.00000 1142 PHE A N 1
ATOM 1147 C CA . PHE A 1 149 ? 82.94500 73.96800 25.37900 1.000 21.24000 1142 PHE A CA 1
ATOM 1148 C C . PHE A 1 149 ? 82.59900 73.17200 26.62200 1.000 20.44000 1142 PHE A C 1
ATOM 1149 O O . PHE A 1 149 ? 81.66900 73.54800 27.35200 1.000 22.27000 1142 PHE A O 1
ATOM 1157 N N . TRP A 1 150 ? 83.32500 72.08100 26.87300 1.000 21.00000 1143 TRP A N 1
ATOM 1158 C CA . TRP A 1 150 ? 83.11300 71.28500 28.08000 1.000 20.24000 1143 TRP A CA 1
ATOM 1159 C C . TRP A 1 150 ? 83.48200 72.08600 29.32100 1.000 19.95000 1143 TRP A C 1
ATOM 1160 O O . TRP A 1 150 ? 82.74300 72.09500 30.30900 1.000 21.03000 1143 TRP A O 1
ATOM 1171 N N . ASN A 1 151 ? 84.58700 72.82500 29.25700 1.000 20.06000 1144 ASN A N 1
ATOM 1172 C CA . ASN A 1 151 ? 84.95800 73.68200 30.37800 1.000 20.26000 1144 ASN A CA 1
ATOM 1173 C C . ASN A 1 151 ? 83.89100 74.72400 30.63700 1.000 20.38000 1144 ASN A C 1
ATOM 1174 O O . ASN A 1 151 ? 83.57200 75.02600 31.78800 1.000 21.24000 1144 ASN A O 1
ATOM 1179 N N . CYS A 1 152 ? 83.35500 75.31600 29.57300 1.000 19.75000 1145 CYS A N 1
ATOM 1180 C CA . CYS A 1 152 ? 82.30300 76.31200 29.72500 1.000 22.70000 1145 CYS A CA 1
ATOM 1181 C C . CYS A 1 152 ? 81.09100 75.71700 30.43800 1.000 21.50000 1145 CYS A C 1
ATOM 1182 O O . CYS A 1 152 ? 80.54200 76.32100 31.36200 1.000 21.73000 1145 CYS A O 1
ATOM 1185 N N . ALA A 1 153 ? 80.66100 74.52600 30.00800 1.000 20.78000 1146 ALA A N 1
ATOM 1186 C CA . ALA A 1 153 ? 79.51000 73.87800 30.63300 1.000 21.87000 1146 ALA A CA 1
ATOM 1187 C C . ALA A 1 153 ? 79.82400 73.41200 32.04700 1.000 22.28000 1146 ALA A C 1
ATOM 1188 O O . ALA A 1 153 ? 78.92000 73.34900 32.89200 1.000 24.20000 1146 ALA A O 1
ATOM 1190 N N . LYS A 1 154 ? 81.08500 73.06700 32.32400 1.000 21.14000 1147 LYS A N 1
ATOM 1191 C CA . LYS A 1 154 ? 81.44300 72.62700 33.66600 1.000 23.99000 1147 LYS A CA 1
ATOM 1192 C C . LYS A 1 154 ? 81.36500 73.79400 34.64000 1.000 24.04000 1147 LYS A C 1
ATOM 1193 O O . LYS A 1 154 ? 80.75400 73.68800 35.70700 1.000 23.62000 1147 LYS A O 1
ATOM 1199 N N . PHE A 1 155 ? 81.92800 74.94400 34.25700 1.000 21.53000 1148 PHE A N 1
ATOM 1200 C CA . PHE A 1 155 ? 82.07500 76.04000 35.20300 1.000 24.55000 1148 PHE A CA 1
ATOM 1201 C C . PHE A 1 155 ? 80.81300 76.88800 35.32200 1.000 25.89000 1148 PHE A C 1
ATOM 1202 O O . PHE A 1 155 ? 80.37200 77.19100 36.43000 1.000 25.26000 1148 PHE A O 1
ATOM 1210 N N . ASN A 1 156 ? 80.23500 77.30900 34.20800 1.000 24.76000 1149 ASN A N 1
ATOM 1211 C CA . ASN A 1 156 ? 79.20500 78.32700 34.25700 1.000 26.68000 1149 ASN A CA 1
ATOM 1212 C C . ASN A 1 156 ? 77.86600 77.74100 34.68800 1.000 30.28000 1149 ASN A C 1
ATOM 1213 O O . ASN A 1 156 ? 77.55000 76.58200 34.39900 1.000 29.10000 1149 ASN A O 1
ATOM 1218 N N . TYR A 1 157 ? 77.07900 78.55900 35.38200 1.000 28.67000 1150 TYR A N 1
ATOM 1219 C CA . TYR A 1 157 ? 75.72100 78.15400 35.72800 1.000 32.03000 1150 TYR A CA 1
ATOM 1220 C C . TYR A 1 157 ? 74.90600 77.92300 34.45500 1.000 34.44000 1150 TYR A C 1
ATOM 1221 O O . TYR A 1 157 ? 74.95800 78.74100 33.52700 1.000 32.69000 1150 TYR A O 1
ATOM 1230 N N . PRO A 1 158 ? 74.12600 76.84200 34.39000 1.000 35.92000 1151 PRO A N 1
ATOM 1231 C CA . PRO A 1 158 ? 73.41000 76.51600 33.14100 1.000 36.91000 1151 PRO A CA 1
ATOM 1232 C C . PRO A 1 158 ? 72.52300 77.62700 32.60100 1.000 40.95000 1151 PRO A C 1
ATOM 1233 O O . PRO A 1 158 ? 72.32700 77.70300 31.37900 1.000 41.23000 1151 PRO A O 1
ATOM 1237 N N . ASP A 1 159 ? 71.98400 78.49800 33.44800 1.000 41.41000 1152 ASP A N 1
ATOM 1238 C CA . ASP A 1 159 ? 71.10000 79.54000 32.93900 1.000 41.93000 1152 ASP A CA 1
ATOM 1239 C C . ASP A 1 159 ? 71.82400 80.83200 32.59200 1.000 46.57000 1152 ASP A C 1
ATOM 1240 O O . ASP A 1 159 ? 71.17200 81.80700 32.20600 1.000 50.50000 1152 ASP A O 1
ATOM 1245 N N . SER A 1 160 ? 73.14400 80.86100 32.69400 1.000 40.25000 1153 SER A N 1
ATOM 1246 C CA . SER A 1 160 ? 73.88500 82.08800 32.47500 1.000 38.79000 1153 SER A CA 1
ATOM 1247 C C . SER A 1 160 ? 74.02900 82.37900 30.98300 1.000 39.74000 1153 S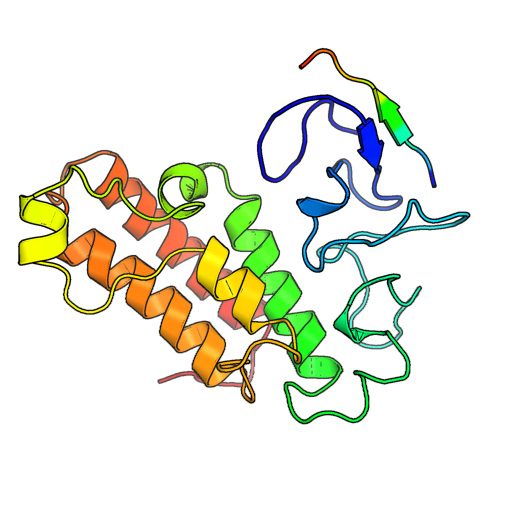ER A C 1
ATOM 1248 O O . SER A 1 160 ? 73.91600 81.49000 30.13700 1.000 36.79000 1153 SER A O 1
ATOM 1251 N N . GLU A 1 161 ? 74.31100 83.65100 30.67900 1.000 41.83000 1154 GLU A N 1
ATOM 1252 C CA . GLU A 1 161 ? 74.53700 84.08500 29.30100 1.000 41.12000 1154 GLU A CA 1
ATOM 1253 C C . GLU A 1 161 ? 75.68600 83.32300 28.65200 1.000 39.04000 1154 GLU A C 1
ATOM 1254 O O . GLU A 1 161 ? 75.59600 82.90900 27.48900 1.000 37.71000 1154 GLU A O 1
ATOM 1260 N N . VAL A 1 162 ? 76.79900 83.18200 29.37300 1.000 38.37000 1155 VAL A N 1
ATOM 1261 C CA . VAL A 1 162 ? 77.96900 82.51400 28.81500 1.000 36.06000 1155 VAL A CA 1
ATOM 1262 C C . VAL A 1 162 ? 77.70600 81.02500 28.63100 1.000 29.33000 1155 VAL A C 1
ATOM 1263 O O . VAL A 1 162 ? 78.14300 80.42900 27.64600 1.000 30.33000 1155 VAL A O 1
ATOM 1267 N N . ALA A 1 163 ? 76.99000 80.39900 29.56700 1.000 29.68000 1156 ALA A N 1
ATOM 1268 C CA . ALA A 1 163 ? 76.67200 78.98800 29.38300 1.000 29.17000 1156 ALA A CA 1
ATOM 1269 C C . ALA A 1 163 ? 75.81100 78.78500 28.14400 1.000 29.55000 1156 ALA A C 1
ATOM 1270 O O . ALA A 1 163 ? 76.06400 77.87400 27.34700 1.000 27.67000 1156 ALA A O 1
ATOM 1272 N N . GLU A 1 164 ? 74.80100 79.64000 27.96200 1.000 31.52000 1157 GLU A N 1
ATOM 1273 C CA . GLU A 1 164 ? 73.93900 79.54600 26.78300 1.000 31.21000 1157 GLU A CA 1
ATOM 1274 C C . GLU A 1 164 ? 74.72300 79.78100 25.50300 1.000 30.32000 1157 GLU A C 1
ATOM 1275 O O . GLU A 1 164 ? 74.53900 79.05700 24.51300 1.000 29.79000 1157 GLU A O 1
ATOM 1281 N N . ALA A 1 165 ? 75.59700 80.79500 25.50100 1.000 31.11000 1158 ALA A N 1
ATOM 1282 C CA . ALA A 1 165 ? 76.44300 81.06300 24.33700 1.000 31.29000 1158 ALA A CA 1
ATOM 1283 C C . ALA A 1 165 ? 77.32500 79.86700 24.00900 1.000 30.16000 1158 ALA A C 1
ATOM 1284 O O . ALA A 1 165 ? 77.46100 79.49000 22.83900 1.000 27.56000 1158 ALA A O 1
ATOM 1286 N N . GLY A 1 166 ? 77.93600 79.26100 25.02900 1.000 26.95000 1159 GLY A N 1
ATOM 1287 C CA . GLY A 1 166 ? 78.73700 78.07100 24.79900 1.000 27.44000 1159 GLY A CA 1
ATOM 1288 C C . GLY A 1 166 ? 77.94100 76.93300 24.18600 1.000 23.79000 1159 GLY A C 1
ATOM 1289 O O . GLY A 1 166 ? 78.38300 76.31100 23.21900 1.000 23.29000 1159 GLY A O 1
ATOM 1290 N N . ARG A 1 167 ? 76.76000 76.63400 24.74600 1.000 23.86000 1160 ARG A N 1
ATOM 1291 C CA . ARG A 1 167 ? 75.96100 75.53600 24.19800 1.000 23.57000 1160 ARG A CA 1
ATOM 1292 C C . ARG A 1 167 ? 75.55200 75.82100 22.75500 1.000 24.20000 1160 ARG A C 1
ATOM 1293 O O . ARG A 1 167 ? 75.60300 74.93400 21.89700 1.000 25.83000 1160 ARG A O 1
ATOM 1301 N N . CYS A 1 168 ? 75.13400 77.05500 22.47600 1.000 25.89000 1161 CYS A N 1
ATOM 1302 C CA . CYS A 1 168 ? 74.65500 77.38400 21.13200 1.000 28.64000 1161 CYS A CA 1
ATOM 1303 C C . CYS A 1 168 ? 75.79300 77.41900 20.12200 1.000 26.46000 1161 CYS A C 1
ATOM 1304 O O . CYS A 1 168 ? 75.63500 76.98000 18.97400 1.000 25.81000 1161 CYS A O 1
ATOM 1307 N N . LEU A 1 169 ? 76.94600 77.95100 20.52500 1.000 24.50000 1162 LEU A N 1
ATOM 1308 C CA . LEU A 1 169 ? 78.07800 77.99400 19.61500 1.000 23.36000 1162 LEU A CA 1
ATOM 1309 C C . LEU A 1 169 ? 78.57600 76.59100 19.32100 1.000 23.52000 1162 LEU A C 1
ATOM 1310 O O . LEU A 1 169 ? 78.98000 76.29900 18.19700 1.000 24.17000 1162 LEU A O 1
ATOM 1315 N N . GLU A 1 170 ? 78.52300 75.70200 20.32100 1.000 22.84000 1163 GLU A N 1
ATOM 1316 C CA . GLU A 1 170 ? 78.90700 74.31200 20.10700 1.000 22.25000 1163 GLU A CA 1
ATOM 1317 C C . GLU A 1 170 ? 77.99000 73.63900 19.08200 1.000 23.31000 1163 GLU A C 1
ATOM 1318 O O . GLU A 1 170 ? 78.45700 72.87300 18.23700 1.000 23.92000 1163 GLU A O 1
ATOM 1324 N N . VAL A 1 171 ? 76.68900 73.92000 19.14100 1.000 23.04000 1164 VAL A N 1
ATOM 1325 C CA . VAL A 1 171 ? 75.76200 73.38600 18.14000 1.000 21.66000 1164 VAL A CA 1
ATOM 1326 C C . VAL A 1 171 ? 76.14900 73.87500 16.74800 1.000 23.86000 1164 VAL A C 1
ATOM 1327 O O . VAL A 1 171 ? 76.21000 73.09100 15.78700 1.000 24.37000 1164 VAL A O 1
ATOM 1331 N N . PHE A 1 172 ? 76.45300 75.17200 16.62100 1.000 25.31000 1165 PHE A N 1
ATOM 1332 C CA . PHE A 1 172 ? 76.89900 75.70100 15.33100 1.000 25.69000 1165 PHE A CA 1
ATOM 1333 C C . PHE A 1 172 ? 78.16200 74.99000 14.86700 1.000 26.01000 1165 PHE A C 1
ATOM 1334 O O . PHE A 1 172 ? 78.26100 74.57400 13.70800 1.000 26.71000 1165 PHE A O 1
ATOM 1342 N N . PHE A 1 173 ? 79.11800 74.80400 15.78000 1.000 23.74000 1166 PHE A N 1
ATOM 1343 C CA . PHE A 1 173 ? 80.37200 74.14700 15.45100 1.000 21.84000 1166 PHE A CA 1
ATOM 1344 C C . PHE A 1 173 ? 80.15200 72.72400 14.97100 1.000 23.27000 1166 PHE A C 1
ATOM 1345 O O . PHE A 1 173 ? 80.75900 72.28800 13.99400 1.000 23.32000 1166 PHE A O 1
ATOM 1353 N N . GLU A 1 174 ? 79.34400 71.95300 15.68800 1.000 22.95000 1167 GLU A N 1
ATOM 1354 C CA . GLU A 1 174 ? 79.17700 70.57800 15.25300 1.000 23.85000 1167 GLU A CA 1
ATOM 1355 C C . GLU A 1 174 ? 78.48400 70.51400 13.89600 1.000 24.29000 1167 GLU A C 1
ATOM 1356 O O . GLU A 1 174 ? 78.76700 69.60800 13.10500 1.000 25.43000 1167 GLU A O 1
ATOM 1362 N N . GLY A 1 175 ? 77.61000 71.48100 13.60300 1.000 25.05000 1168 GLY A N 1
ATOM 1363 C CA . GLY A 1 175 ? 77.06500 71.60000 12.25400 1.000 29.83000 1168 GLY A CA 1
ATOM 1364 C C . GLY A 1 175 ? 78.12800 71.87100 11.20000 1.000 26.71000 1168 GLY A C 1
ATOM 1365 O O . GLY A 1 175 ? 78.14700 71.23300 10.14200 1.000 26.36000 1168 GLY A O 1
ATOM 1366 N N . TRP A 1 176 ? 79.01300 72.84700 11.45900 1.000 25.86000 1169 TRP A N 1
ATOM 1367 C CA . TRP A 1 176 ? 80.09500 73.13800 10.52200 1.000 25.56000 1169 TRP A CA 1
ATOM 1368 C C . TRP A 1 176 ? 81.01900 71.94400 10.36300 1.000 27.06000 1169 TRP A C 1
ATOM 1369 O O . TRP A 1 176 ? 81.53700 71.68800 9.27500 1.000 26.63000 1169 TRP A O 1
ATOM 1380 N N . LEU A 1 177 ? 81.25100 71.20200 11.44900 1.000 22.73000 1170 LEU A N 1
ATOM 1381 C CA . LEU A 1 177 ? 82.13600 70.05400 11.35900 1.000 24.11000 1170 LEU A CA 1
ATOM 1382 C C . LEU A 1 177 ? 81.59600 69.02700 10.37400 1.000 25.49000 1170 LEU A C 1
ATOM 1383 O O . LEU A 1 177 ? 82.36200 68.40500 9.63000 1.000 27.65000 1170 LEU A O 1
ATOM 1388 N N . LYS A 1 178 ? 80.27500 68.83600 10.35600 1.000 23.57000 1171 LYS A N 1
ATOM 1389 C CA . LYS A 1 178 ? 79.69400 67.87400 9.43300 1.000 27.64000 1171 LYS A CA 1
ATOM 1390 C C . LYS A 1 178 ? 79.71700 68.41300 8.01300 1.000 32.11000 1171 LYS A C 1
ATOM 1391 O O . LYS A 1 178 ? 79.81100 67.63600 7.05800 1.000 31.09000 1171 LYS A O 1
ATOM 1397 N N . GLU A 1 179 ? 79.63300 69.73800 7.86100 1.000 28.61000 1172 GLU A N 1
ATOM 1398 C CA . GLU A 1 179 ? 79.72800 70.34100 6.53400 1.000 30.54000 1172 GLU A CA 1
ATOM 1399 C C . GLU A 1 179 ? 81.12900 70.17500 5.96300 1.000 30.80000 1172 GLU A C 1
ATOM 1400 O O . GLU A 1 179 ? 81.29600 69.80500 4.79200 1.000 32.34000 1172 GLU A O 1
ATOM 1406 N N . ILE A 1 180 ? 82.14600 70.41900 6.78400 1.000 28.09000 1173 ILE A N 1
ATOM 1407 C CA . ILE A 1 180 ? 83.52400 70.47300 6.31800 1.000 28.06000 1173 ILE A CA 1
ATOM 1408 C C . ILE A 1 180 ? 84.14900 69.08700 6.27600 1.000 30.42000 1173 ILE A C 1
ATOM 1409 O O . ILE A 1 180 ? 85.02900 68.82000 5.43800 1.000 28.67000 1173 ILE A O 1
ATOM 1414 N N . TYR A 1 181 ? 83.70300 68.18700 7.16100 1.000 29.30000 1174 TYR A N 1
ATOM 1415 C CA . TYR A 1 181 ? 84.21100 66.81800 7.25500 1.000 27.33000 1174 TYR A CA 1
ATOM 1416 C C . TYR A 1 181 ? 83.01500 65.87200 7.19100 1.000 33.03000 1174 TYR A C 1
ATOM 1417 O O . TYR A 1 181 ? 82.67200 65.20500 8.18100 1.000 30.59000 1174 TYR A O 1
ATOM 1426 N N . PRO A 1 182 ? 82.35600 65.79100 6.03000 1.000 30.96000 1175 PRO A N 1
ATOM 1427 C CA . PRO A 1 182 ? 81.12200 64.99000 5.92900 1.000 32.50000 1175 PRO A CA 1
ATOM 1428 C C . PRO A 1 182 ? 81.34700 63.50700 6.09500 1.000 31.09000 1175 PRO A C 1
ATOM 1429 O O . PRO A 1 182 ? 80.40500 62.79700 6.47300 1.000 31.47000 1175 PRO A O 1
ATOM 1433 N N . ASP A 1 183 ? 82.55500 63.01300 5.85200 1.000 30.67000 1176 ASP A N 1
ATOM 1434 C CA . ASP A 1 183 ? 82.80500 61.58000 5.86000 1.000 30.12000 1176 ASP A CA 1
ATOM 1435 C C . ASP A 1 183 ? 83.65100 61.12700 7.03800 1.000 35.19000 1176 ASP A C 1
ATOM 1436 O O . ASP A 1 183 ? 83.99500 59.94800 7.11500 1.000 37.49000 1176 ASP A O 1
ATOM 1441 N N . LYS A 1 184 ? 83.97500 62.01700 7.97600 1.000 30.18000 1177 LYS A N 1
ATOM 1442 C CA . LYS A 1 184 ? 84.88700 61.68900 9.05800 1.000 31.41000 1177 LYS A CA 1
ATOM 1443 C C . LYS A 1 184 ? 84.15100 61.85600 10.37800 1.000 28.97000 1177 LYS A C 1
ATOM 1444 O O . LYS A 1 184 ? 83.65500 62.94500 10.68700 1.000 30.99000 1177 LYS A O 1
ATOM 1450 N N . CYS A 1 185 ? 84.05200 60.77900 11.13400 1.000 28.96000 1178 CYS A N 1
ATOM 1451 C CA . CYS A 1 185 ? 83.41400 60.84000 12.44300 1.000 29.02000 1178 CYS A CA 1
ATOM 1452 C C . CYS A 1 185 ? 84.48300 61.07900 13.49900 1.000 29.28000 1178 CYS A C 1
ATOM 1453 O O . CYS A 1 185 ? 85.47100 60.34400 13.56700 1.000 31.62000 1178 CYS A O 1
ATOM 1456 N N . PHE A 1 186 ? 84.28900 62.10800 14.32300 1.000 24.67000 1179 PHE A N 1
ATOM 1457 C CA . PHE A 1 186 ? 85.25200 62.43400 15.35900 1.000 26.84000 1179 PHE A CA 1
ATOM 1458 C C . PHE A 1 186 ? 84.84500 61.85400 16.71000 1.000 28.75000 1179 PHE A C 1
ATOM 1459 O O . PHE A 1 186 ? 85.20800 62.39700 17.74500 1.000 33.82000 1179 PHE A O 1
ATOM 1467 N N . ALA A 1 187 ? 84.09000 60.75800 16.71100 1.000 34.89000 1180 ALA A N 1
ATOM 1468 C CA . ALA A 1 187 ? 83.77400 60.04700 17.96500 1.000 32.30000 1180 ALA A CA 1
ATOM 1469 C C . ALA A 1 187 ? 85.00400 59.32300 18.49500 1.000 39.15000 1180 ALA A C 1
ATOM 1470 O O . ALA A 1 187 ? 85.15100 59.13900 19.71300 1.000 40.74000 1180 ALA A O 1
ATOM 1473 N N . ALA B 2 1 ? 92.47500 93.39800 -3.04900 1.000 56.50000 1 ALA B N 1
ATOM 1474 C CA . ALA B 2 1 ? 93.42900 94.05900 -2.16600 1.000 53.21000 1 ALA B CA 1
ATOM 1475 C C . ALA B 2 1 ? 92.82900 95.33100 -1.60400 1.000 55.71000 1 ALA B C 1
ATOM 1476 O O . ALA B 2 1 ? 93.55200 96.21200 -1.13000 1.000 58.24000 1 ALA B O 1
ATOM 1478 N N . ARG B 2 2 ? 91.50500 95.43700 -1.66300 1.000 54.08000 2 ARG B N 1
ATOM 1479 C CA . ARG B 2 2 ? 90.84500 96.60100 -1.09100 1.000 53.42000 2 ARG B CA 1
ATOM 1480 C C . ARG B 2 2 ? 91.01500 96.60700 0.42400 1.000 54.64000 2 ARG B C 1
ATOM 1481 O O . ARG B 2 2 ? 90.89700 95.57100 1.08800 1.000 44.87000 2 ARG B O 1
ATOM 1489 N N . THR B 2 3 ? 91.32800 97.78100 0.96400 1.000 54.16000 3 THR B N 1
ATOM 1490 C CA . THR B 2 3 ? 91.36000 98.01000 2.39900 1.000 51.23000 3 THR B CA 1
ATOM 1491 C C . THR B 2 3 ? 90.54000 99.25300 2.71100 1.000 54.71000 3 THR B C 1
ATOM 1492 O O . THR B 2 3 ? 90.33900 100.12100 1.85500 1.000 55.85000 3 THR B O 1
ATOM 1496 N N . LYS B 2 4 ? 90.04100 99.32300 3.94200 1.000 51.33000 4 LYS B N 1
ATOM 1497 C CA . LYS B 2 4 ? 89.32000 100.49800 4.40900 1.000 54.17000 4 LYS B CA 1
ATOM 1498 C C . LYS B 2 4 ? 89.79600 100.84400 5.81300 1.000 57.31000 4 LYS B C 1
ATOM 1499 O O . LYS B 2 4 ? 90.47700 100.05200 6.47800 1.000 51.29000 4 LYS B O 1
ATOM 1505 N N . GLN B 2 5 ? 89.45000 102.05400 6.25500 1.000 61.53000 5 GLN B N 1
ATOM 1506 C CA . GLN B 2 5 ? 89.73600 102.50000 7.61200 1.000 61.22000 5 GLN B CA 1
ATOM 1507 C C . GLN B 2 5 ? 88.43300 102.89500 8.29000 1.000 61.62000 5 GLN B C 1
ATOM 1508 O O . GLN B 2 5 ? 87.65800 103.69100 7.74500 1.000 62.28000 5 GLN B O 1
ATOM 1514 N N . THR B 2 6 ? 88.19000 102.32700 9.46700 1.000 58.98000 6 THR B N 1
ATOM 1515 C CA . THR B 2 6 ? 86.99800 102.60600 10.25400 1.000 59.37000 6 THR B CA 1
ATOM 1516 C C . THR B 2 6 ? 87.43100 103.13100 11.61600 1.000 60.28000 6 THR B C 1
ATOM 1517 O O . THR B 2 6 ? 88.40100 102.63600 12.20100 1.000 59.35000 6 THR B O 1
ATOM 1521 N N . ALA B 2 7 ? 86.72800 104.14900 12.10500 1.000 62.71000 7 ALA B N 1
ATOM 1522 C CA . ALA B 2 7 ? 87.01500 104.69200 13.42600 1.000 62.97000 7 ALA B CA 1
ATOM 1523 C C . ALA B 2 7 ? 86.93600 103.58700 14.47200 1.000 63.17000 7 ALA B C 1
ATOM 1524 O O . ALA B 2 7 ? 85.90900 102.91200 14.59500 1.000 65.01000 7 ALA B O 1
ATOM 1526 N N . ARG B 2 8 ? 88.02700 103.38600 15.21100 1.000 64.41000 8 ARG B N 1
ATOM 1527 C CA . ARG B 2 8 ? 88.05200 102.37800 16.26800 1.000 64.26000 8 ARG B CA 1
ATOM 1528 C C . ARG B 2 8 ? 87.09700 102.77200 17.38000 1.000 64.88000 8 ARG B C 1
ATOM 1529 O O . ARG B 2 8 ? 86.88900 103.96100 17.63400 1.000 67.32000 8 ARG B O 1
#